Protein AF-A0A518I349-F1 (afdb_monomer_lite)

Sequence (184 aa):
MVAYGAAESVGGNGFIAAFCAGLTVGNVSQPICRAIHEFADAEGQLLTLLVFLFFGAVLLPQAYSNLTFTGMFFAILALTVIRMLPVAISLIGTRLRGDTRWFIGWFGPRGVASIVFALVLLKEFDVPNRQDIFAIAMATVALSVFCHGLTAYPLAKWYAIRTERVKATSPTAEHCRGTLKRYQ

Radius of gyration: 22.31 Å; chains: 1; bounding box: 65×45×48 Å

Secondary structure (DSSP, 8-state):
-HHHHHHHHTT--HHHHHHHHHHHHHHH-HHHHHHHHHHHHHHHHHHHHHHHHHIIIIIHHHHHTT--HHHHHHHHHHHHHHHHHHHHHHTTT----HHHHHHHHHT----HHHHHHHHHHHHHS--TTHHHHHHHHHHHHHHHHHHHHHHHHHHHHHHHHHHHHHHHT-HHHHHHHHHHTT--

Foldseek 3Di:
DVQLVVQVVVPHHSVVSVVVVLVCCVVPDVVVNVVCVVVCVVVVVVVQVVLVVCLVPPLQVLLVVPCDPVLLVVLVCCLPVVQLVVQLVVCVVPPDDPVVSVVVSNPPQDGSVLVVVLVVCLVVDDDPPNSSSSSSSSSSNVVSCVVCVVVVVVVVVVVVVVVVVVVVPDVVVVVVVVVVVVVD

Organism: NCBI:txid2527979

InterPro domains:
  IPR006153 Cation/H+ exchanger, transmembrane domain [PF00999] (2-158)

Structure (mmCIF, N/CA/C/O backbone):
data_AF-A0A518I349-F1
#
_entry.id   AF-A0A518I349-F1
#
loop_
_atom_site.group_PDB
_atom_site.id
_atom_site.type_symbol
_atom_site.label_atom_id
_atom_site.label_alt_id
_atom_site.label_comp_id
_atom_site.label_asym_id
_atom_site.label_entity_id
_atom_site.label_seq_id
_atom_site.pdbx_PDB_ins_code
_atom_site.Cartn_x
_atom_site.Cartn_y
_atom_site.Cartn_z
_atom_site.occupancy
_atom_site.B_iso_or_equiv
_atom_site.auth_seq_id
_atom_site.auth_comp_id
_atom_site.auth_asym_id
_atom_site.auth_atom_id
_atom_site.pdbx_PDB_model_num
ATOM 1 N N . MET A 1 1 ? -6.757 -12.246 -16.007 1.00 80.00 1 MET A N 1
ATOM 2 C CA . MET A 1 1 ? -8.066 -12.845 -15.652 1.00 80.00 1 MET A CA 1
ATOM 3 C C . MET A 1 1 ? -8.077 -14.368 -15.730 1.00 80.00 1 MET A C 1
ATOM 5 O O . MET A 1 1 ? -8.413 -14.971 -14.726 1.00 80.00 1 MET A O 1
ATOM 9 N N . VAL A 1 2 ? -7.660 -15.002 -16.838 1.00 92.50 2 VAL A N 1
ATOM 10 C CA . VAL A 1 2 ? -7.659 -16.482 -16.956 1.00 92.50 2 VAL A CA 1
ATOM 11 C C . VAL A 1 2 ? -6.897 -17.167 -15.813 1.00 92.50 2 VAL A C 1
ATOM 13 O O . VAL A 1 2 ? -7.443 -18.055 -15.174 1.00 92.50 2 VAL A O 1
ATOM 16 N N . ALA A 1 3 ? -5.685 -16.701 -15.484 1.00 92.81 3 ALA A N 1
ATOM 17 C CA . ALA A 1 3 ? -4.908 -17.250 -14.366 1.00 92.81 3 ALA A CA 1
ATOM 18 C C . ALA A 1 3 ? -5.600 -17.081 -12.999 1.00 92.81 3 ALA A C 1
ATOM 20 O O . ALA A 1 3 ? -5.542 -17.982 -12.169 1.00 92.81 3 ALA A O 1
ATOM 21 N N . TYR A 1 4 ? -6.280 -15.950 -12.784 1.00 92.94 4 TYR A N 1
ATOM 22 C CA . TYR A 1 4 ? -7.027 -15.678 -11.554 1.00 92.94 4 TYR A CA 1
ATOM 23 C C . TYR A 1 4 ? -8.213 -16.643 -11.413 1.00 92.94 4 TYR A C 1
ATOM 25 O O . TYR A 1 4 ? -8.321 -17.339 -10.410 1.00 92.94 4 TYR A O 1
ATOM 33 N N . GLY A 1 5 ? -9.058 -16.736 -12.448 1.00 93.75 5 GLY A N 1
ATOM 34 C CA . GLY A 1 5 ? -10.243 -17.600 -12.429 1.00 93.75 5 GLY A CA 1
ATOM 35 C C . GLY A 1 5 ? -9.898 -19.089 -12.388 1.00 93.75 5 GLY A C 1
ATOM 36 O O . GLY A 1 5 ? -10.546 -19.853 -11.679 1.00 93.75 5 GLY A O 1
ATOM 37 N N . ALA A 1 6 ? -8.835 -19.502 -13.084 1.00 94.25 6 ALA A N 1
ATOM 38 C CA . ALA A 1 6 ? -8.337 -20.871 -13.002 1.00 94.25 6 ALA A CA 1
ATOM 39 C C . ALA A 1 6 ? -7.877 -21.213 -11.577 1.00 94.25 6 ALA A C 1
ATOM 41 O O . ALA A 1 6 ? -8.233 -22.271 -11.066 1.00 94.25 6 ALA A O 1
ATOM 42 N N . ALA A 1 7 ? -7.142 -20.314 -10.914 1.00 94.56 7 ALA A N 1
ATOM 43 C CA . ALA A 1 7 ? -6.704 -20.530 -9.540 1.00 94.56 7 ALA A CA 1
ATOM 44 C C . ALA A 1 7 ? -7.883 -20.610 -8.564 1.00 94.56 7 ALA A C 1
ATOM 46 O O . ALA A 1 7 ? -7.930 -21.548 -7.775 1.00 94.56 7 ALA A O 1
ATOM 47 N N . GLU A 1 8 ? -8.862 -19.707 -8.653 1.00 92.94 8 GLU A N 1
ATOM 48 C CA . GLU A 1 8 ? -10.048 -19.779 -7.789 1.00 92.94 8 GLU A CA 1
ATOM 49 C C . GLU A 1 8 ? -10.852 -21.069 -7.999 1.00 92.94 8 GLU A C 1
ATOM 51 O O . GLU A 1 8 ? -11.333 -21.649 -7.029 1.00 92.94 8 GLU A O 1
ATOM 56 N N . SER A 1 9 ? -10.933 -21.582 -9.234 1.00 94.31 9 SER A N 1
ATOM 57 C CA . SER A 1 9 ? -11.671 -22.823 -9.528 1.00 94.31 9 SER A CA 1
ATOM 58 C C . SER A 1 9 ? -11.111 -24.069 -8.829 1.00 94.31 9 SER A C 1
ATOM 60 O O . SER A 1 9 ? -11.846 -25.023 -8.589 1.00 94.31 9 SER A O 1
ATOM 62 N N . VAL A 1 10 ? -9.825 -24.051 -8.467 1.00 94.88 10 VAL A N 1
ATOM 63 C CA . VAL A 1 10 ? -9.150 -25.131 -7.728 1.00 94.88 10 VAL A CA 1
ATOM 64 C C . VAL A 1 10 ? -8.904 -24.775 -6.255 1.00 94.88 10 VAL A C 1
ATOM 66 O O . VAL A 1 10 ? -8.170 -25.482 -5.570 1.00 94.88 10 VAL A O 1
ATOM 69 N N . GLY A 1 11 ? -9.495 -23.680 -5.759 1.00 90.25 11 GLY A N 1
ATOM 70 C CA . GLY A 1 11 ? -9.326 -23.203 -4.380 1.00 90.25 11 GLY A CA 1
ATOM 71 C C . GLY A 1 11 ? -7.988 -22.504 -4.096 1.00 90.25 11 GLY A C 1
ATOM 72 O O . GLY A 1 11 ? -7.586 -22.379 -2.941 1.00 90.25 11 GLY A O 1
ATOM 73 N N . GLY A 1 12 ? -7.270 -22.070 -5.131 1.00 91.25 12 GLY A N 1
ATOM 74 C CA . GLY A 1 12 ? -6.026 -21.306 -5.027 1.00 91.25 12 GLY A CA 1
ATOM 75 C C . GLY A 1 12 ? -6.244 -19.794 -4.888 1.00 91.25 12 GLY A C 1
ATOM 76 O O . GLY A 1 12 ? -7.328 -19.268 -5.124 1.00 91.25 12 GLY A O 1
ATOM 77 N N . ASN A 1 13 ? -5.179 -19.060 -4.546 1.00 91.31 13 ASN A N 1
ATOM 78 C CA . ASN A 1 13 ? -5.231 -17.601 -4.431 1.00 91.31 13 ASN A CA 1
ATOM 79 C C . ASN A 1 13 ? -5.087 -16.930 -5.809 1.00 91.31 13 ASN A C 1
ATOM 81 O O . ASN A 1 13 ? -3.998 -16.909 -6.396 1.00 91.31 13 ASN A O 1
ATOM 85 N N . GLY A 1 14 ? -6.179 -16.336 -6.296 1.00 91.75 14 GLY A N 1
ATOM 86 C CA . GLY A 1 14 ? -6.219 -15.660 -7.592 1.00 91.75 14 GLY A CA 1
ATOM 87 C C . GLY A 1 14 ? -5.213 -14.508 -7.734 1.00 91.75 14 GLY A C 1
ATOM 88 O O . GLY A 1 14 ? -4.646 -14.327 -8.815 1.00 91.75 14 GLY A O 1
ATOM 89 N N . PHE A 1 15 ? -4.920 -13.763 -6.658 1.00 91.38 15 PHE A N 1
ATOM 90 C CA . PHE A 1 15 ? -3.941 -12.667 -6.685 1.00 91.38 15 PHE A CA 1
ATOM 91 C C . PHE A 1 15 ? -2.522 -13.179 -6.937 1.00 91.38 15 PHE A C 1
ATOM 93 O O . PHE A 1 15 ? -1.808 -12.634 -7.780 1.00 91.38 15 PHE A O 1
ATOM 100 N N . ILE A 1 16 ? -2.123 -14.250 -6.245 1.00 92.94 16 ILE A N 1
ATOM 101 C CA . ILE A 1 16 ? -0.800 -14.864 -6.424 1.00 92.94 16 ILE A CA 1
ATOM 102 C C . ILE A 1 16 ? -0.685 -15.446 -7.834 1.00 92.94 16 ILE A C 1
ATOM 104 O O . ILE A 1 16 ? 0.320 -15.229 -8.507 1.00 92.94 16 ILE A O 1
ATOM 108 N N . ALA A 1 17 ? -1.730 -16.118 -8.321 1.00 95.31 17 ALA A N 1
ATOM 109 C CA . ALA A 1 17 ? -1.739 -16.680 -9.667 1.00 95.31 17 ALA A CA 1
ATOM 110 C C . ALA A 1 17 ? -1.603 -15.604 -10.758 1.00 95.31 17 ALA A C 1
ATOM 112 O O . ALA A 1 17 ? -0.816 -15.765 -11.693 1.00 95.31 17 ALA A O 1
ATOM 113 N N . ALA A 1 18 ? -2.318 -14.483 -10.626 1.00 93.44 18 ALA A N 1
ATOM 114 C CA . ALA A 1 18 ? -2.194 -13.353 -11.543 1.00 93.44 18 ALA A CA 1
ATOM 115 C C . ALA A 1 18 ? -0.786 -12.731 -11.510 1.00 93.44 18 ALA A C 1
ATOM 117 O O . ALA A 1 18 ? -0.225 -12.432 -12.565 1.00 93.44 18 ALA A O 1
ATOM 118 N N . PHE A 1 19 ? -0.194 -12.590 -10.320 1.00 92.50 19 PHE A N 1
ATOM 119 C CA . PHE A 1 19 ? 1.169 -12.083 -10.153 1.00 92.50 19 PHE A CA 1
ATOM 120 C C . PHE A 1 19 ? 2.212 -13.003 -10.802 1.00 92.50 19 PHE A C 1
ATOM 122 O O . PHE A 1 19 ? 3.039 -12.542 -11.588 1.00 92.50 19 PHE A O 1
ATOM 129 N N . CYS A 1 20 ? 2.140 -14.311 -10.539 1.00 94.88 20 CYS A N 1
ATOM 130 C CA . CYS A 1 20 ? 3.026 -15.298 -11.152 1.00 94.88 20 CYS A CA 1
ATOM 131 C C . CYS A 1 20 ? 2.895 -15.307 -12.677 1.00 94.88 20 CYS A C 1
ATOM 133 O O . CYS A 1 20 ? 3.911 -15.312 -13.362 1.00 94.88 20 CYS A O 1
ATOM 135 N N . ALA A 1 21 ? 1.674 -15.231 -13.217 1.00 93.00 21 ALA A N 1
ATOM 136 C CA . ALA A 1 21 ? 1.463 -15.144 -14.659 1.00 93.00 21 ALA A CA 1
ATOM 137 C C . ALA A 1 21 ? 2.138 -13.901 -15.268 1.00 93.00 21 ALA A C 1
ATOM 139 O O . ALA A 1 21 ? 2.810 -14.009 -16.294 1.00 93.00 21 ALA A O 1
ATOM 140 N N . GLY A 1 22 ? 2.019 -12.739 -14.615 1.00 91.31 22 GLY A N 1
ATOM 141 C CA . GLY A 1 22 ? 2.712 -11.515 -15.026 1.00 91.31 22 GLY A CA 1
ATOM 142 C C . GLY A 1 22 ? 4.237 -11.662 -15.006 1.00 91.31 22 GLY A C 1
ATOM 143 O O . GLY A 1 22 ? 4.901 -11.320 -15.986 1.00 91.31 22 GLY A O 1
ATOM 144 N N . LEU A 1 23 ? 4.793 -12.244 -13.936 1.00 93.00 23 LEU A N 1
ATOM 145 C CA . LEU A 1 23 ? 6.227 -12.540 -13.839 1.00 93.00 23 LEU A CA 1
ATOM 146 C C . LEU A 1 23 ? 6.699 -13.492 -14.944 1.00 93.00 23 LEU A C 1
ATOM 148 O O . LEU A 1 23 ? 7.748 -13.264 -15.545 1.00 93.00 23 LEU A O 1
ATOM 152 N N . THR A 1 24 ? 5.927 -14.539 -15.239 1.00 93.75 24 THR A N 1
ATOM 153 C CA . THR A 1 24 ? 6.250 -15.488 -16.308 1.00 93.75 24 THR A CA 1
ATOM 154 C C . THR A 1 24 ? 6.278 -14.796 -17.666 1.00 93.75 24 THR A C 1
ATOM 156 O O . THR A 1 24 ? 7.249 -14.961 -18.400 1.00 93.75 24 THR A O 1
ATOM 159 N N . VAL A 1 25 ? 5.274 -13.977 -17.996 1.00 91.19 25 VAL A N 1
ATOM 160 C CA . VAL A 1 25 ? 5.249 -13.221 -19.262 1.00 91.19 25 VAL A CA 1
ATOM 161 C C . VAL A 1 25 ? 6.446 -12.274 -19.358 1.00 91.19 25 VAL A C 1
ATOM 163 O O . VAL A 1 25 ? 7.121 -12.246 -20.389 1.00 91.19 25 VAL A O 1
ATOM 166 N N . GLY A 1 26 ? 6.761 -11.562 -18.272 1.00 90.62 26 GLY A N 1
ATOM 167 C CA . GLY A 1 26 ? 7.917 -10.670 -18.205 1.00 90.62 26 GLY A CA 1
ATOM 168 C C . GLY A 1 26 ? 9.259 -11.383 -18.396 1.00 90.62 26 GLY A C 1
ATOM 169 O O . GLY A 1 26 ? 10.171 -10.818 -18.998 1.00 90.62 26 GLY A O 1
ATOM 170 N N . ASN A 1 27 ? 9.380 -12.630 -17.933 1.00 93.56 27 ASN A N 1
ATOM 171 C CA . ASN A 1 27 ? 10.617 -13.403 -18.039 1.00 93.56 27 ASN A CA 1
ATOM 172 C C . ASN A 1 27 ? 10.753 -14.171 -19.366 1.00 93.56 27 ASN A C 1
ATOM 174 O O . ASN A 1 27 ? 11.864 -14.374 -19.845 1.00 93.56 27 ASN A O 1
ATOM 178 N N . VAL A 1 28 ? 9.641 -14.601 -19.968 1.00 93.19 28 VAL A N 1
ATOM 179 C CA . VAL A 1 28 ? 9.646 -15.427 -21.188 1.00 93.19 28 VAL A CA 1
ATOM 180 C C . VAL A 1 28 ? 9.665 -14.577 -22.458 1.00 93.19 28 VAL A C 1
ATOM 182 O O . VAL A 1 28 ? 10.329 -14.945 -23.424 1.00 93.19 28 VAL A O 1
ATOM 185 N N . SER A 1 29 ? 8.954 -13.444 -22.488 1.00 91.38 29 SER A N 1
ATOM 186 C CA . SER A 1 29 ? 8.845 -12.629 -23.701 1.00 91.38 29 SER A CA 1
ATOM 187 C C . SER A 1 29 ? 8.887 -11.134 -23.407 1.00 91.38 29 SER A C 1
ATOM 189 O O . SER A 1 29 ? 7.874 -10.466 -23.195 1.00 91.38 29 SER A O 1
ATOM 191 N N . GLN A 1 30 ? 10.099 -10.586 -23.480 1.00 87.69 30 GLN A N 1
ATOM 192 C CA . GLN A 1 30 ? 10.361 -9.150 -23.375 1.00 87.69 30 GLN A CA 1
ATOM 193 C C . GLN A 1 30 ? 9.631 -8.292 -24.431 1.00 87.69 30 GLN A C 1
ATOM 195 O O . GLN A 1 30 ? 9.208 -7.185 -24.091 1.00 87.69 30 GLN A O 1
ATOM 200 N N . PRO A 1 31 ? 9.456 -8.734 -25.696 1.00 90.06 31 PRO A N 1
ATOM 201 C CA . PRO A 1 31 ? 8.670 -7.979 -26.675 1.00 90.06 31 PRO A CA 1
ATOM 202 C C . PRO A 1 31 ? 7.185 -7.882 -26.302 1.00 90.06 31 PRO A C 1
ATOM 204 O O . PRO A 1 31 ? 6.622 -6.793 -26.356 1.00 90.06 31 PRO A O 1
ATOM 207 N N . ILE A 1 32 ? 6.571 -8.993 -25.871 1.00 88.69 32 ILE A N 1
ATOM 208 C CA . ILE A 1 32 ? 5.159 -9.014 -25.451 1.00 88.69 32 ILE A CA 1
ATOM 209 C C . ILE A 1 32 ? 4.976 -8.164 -24.198 1.00 88.69 32 ILE A C 1
ATOM 211 O O . ILE A 1 32 ? 4.072 -7.336 -24.158 1.00 88.69 32 ILE A O 1
ATOM 215 N N . CYS A 1 33 ? 5.858 -8.329 -23.207 1.00 90.06 33 CYS A N 1
ATOM 216 C CA . CYS A 1 33 ? 5.838 -7.547 -21.977 1.00 90.06 33 CYS A CA 1
ATOM 217 C C . CYS A 1 33 ? 5.856 -6.043 -22.276 1.00 90.06 33 CYS A C 1
ATOM 219 O O . CYS A 1 33 ? 4.986 -5.324 -21.802 1.00 90.06 33 CYS A O 1
ATOM 221 N N . ARG A 1 34 ? 6.770 -5.571 -23.135 1.00 88.69 34 ARG A N 1
ATOM 222 C CA . ARG A 1 34 ? 6.829 -4.152 -23.521 1.00 88.69 34 ARG A CA 1
ATOM 223 C C . ARG A 1 34 ? 5.567 -3.668 -24.230 1.00 88.69 34 ARG A C 1
ATOM 225 O O . ARG A 1 34 ? 5.102 -2.581 -23.918 1.00 88.69 34 ARG A O 1
ATOM 232 N N . ALA A 1 35 ? 5.002 -4.474 -25.127 1.00 89.81 35 ALA A N 1
ATOM 233 C CA . ALA A 1 35 ? 3.789 -4.107 -25.857 1.00 89.81 35 ALA A CA 1
ATOM 234 C C . ALA A 1 35 ? 2.567 -3.923 -24.939 1.00 89.81 35 ALA A C 1
ATOM 236 O O . ALA A 1 35 ? 1.743 -3.050 -25.190 1.00 89.81 35 ALA A O 1
ATOM 237 N N . ILE A 1 36 ? 2.444 -4.728 -23.877 1.00 90.12 36 ILE A N 1
ATOM 238 C CA . ILE A 1 36 ? 1.316 -4.640 -22.933 1.00 90.12 36 ILE A CA 1
ATOM 239 C C . ILE A 1 36 ? 1.595 -3.724 -21.738 1.00 90.12 36 ILE A C 1
ATOM 241 O O . ILE A 1 36 ? 0.655 -3.337 -21.048 1.00 90.12 36 ILE A O 1
ATOM 245 N N . HIS A 1 37 ? 2.862 -3.396 -21.467 1.00 90.00 37 HIS A N 1
ATOM 246 C CA . HIS A 1 37 ? 3.261 -2.688 -20.254 1.00 90.00 37 HIS A CA 1
ATOM 247 C C . HIS A 1 37 ? 2.642 -1.296 -20.164 1.00 90.00 37 HIS A C 1
ATOM 249 O O . HIS A 1 37 ? 2.048 -0.991 -19.141 1.00 90.00 37 HIS A O 1
ATOM 255 N N . GLU A 1 38 ? 2.716 -0.489 -21.226 1.00 90.19 38 GLU A N 1
ATOM 256 C CA . GLU A 1 38 ? 2.161 0.875 -21.214 1.00 90.19 38 GLU A CA 1
ATOM 257 C C . GLU A 1 38 ? 0.648 0.874 -20.969 1.00 90.19 38 GLU A C 1
ATOM 259 O O . GLU A 1 38 ? 0.137 1.674 -20.188 1.00 90.19 38 GLU A O 1
ATOM 264 N N . PHE A 1 39 ? -0.068 -0.068 -21.587 1.00 90.75 39 PHE A N 1
ATOM 265 C CA . PHE A 1 39 ? -1.504 -0.224 -21.379 1.00 90.75 39 PHE A CA 1
ATOM 266 C C . PHE A 1 39 ? -1.824 -0.662 -19.943 1.00 90.75 39 PHE A C 1
ATOM 268 O O . PHE A 1 39 ? -2.668 -0.055 -19.287 1.00 90.75 39 PHE A O 1
ATOM 275 N N . ALA A 1 40 ? -1.127 -1.685 -19.440 1.00 90.31 40 ALA A N 1
ATOM 276 C CA . ALA A 1 40 ? -1.325 -2.200 -18.088 1.00 90.31 40 ALA A CA 1
ATOM 277 C C . ALA A 1 40 ? -0.954 -1.171 -17.008 1.00 90.31 40 ALA A C 1
ATOM 279 O O . ALA A 1 40 ? -1.598 -1.124 -15.961 1.00 90.31 40 ALA A O 1
ATOM 280 N N . ASP A 1 41 ? 0.061 -0.344 -17.257 1.00 92.06 41 ASP A N 1
ATOM 281 C CA . ASP A 1 41 ? 0.482 0.721 -16.350 1.00 92.06 41 ASP A CA 1
ATOM 282 C C . ASP A 1 41 ? -0.556 1.850 -16.316 1.00 92.06 41 ASP A C 1
ATOM 284 O O . ASP A 1 41 ? -1.008 2.243 -15.240 1.00 92.06 41 ASP A O 1
ATOM 288 N N . ALA A 1 42 ? -1.047 2.291 -17.481 1.00 93.88 42 ALA A N 1
ATOM 289 C CA . ALA A 1 42 ? -2.108 3.293 -17.567 1.00 93.88 42 ALA A CA 1
ATOM 290 C C . ALA A 1 42 ? -3.418 2.820 -16.909 1.00 93.88 42 ALA A C 1
ATOM 292 O O . ALA A 1 42 ? -4.026 3.557 -16.127 1.00 93.88 42 ALA A O 1
ATOM 293 N N . GLU A 1 43 ? -3.844 1.583 -17.180 1.00 94.31 43 GLU A N 1
ATOM 294 C CA . GLU A 1 43 ? -5.020 0.975 -16.549 1.00 94.31 43 GLU A CA 1
ATOM 295 C C . GLU A 1 43 ? -4.823 0.832 -15.033 1.00 94.31 43 GLU A C 1
ATOM 297 O O . GLU A 1 43 ? -5.693 1.217 -14.248 1.00 94.31 43 GLU A O 1
ATOM 302 N N . GLY A 1 44 ? -3.657 0.345 -14.601 1.00 92.38 44 GLY A N 1
ATOM 303 C CA . GLY A 1 44 ? -3.305 0.210 -13.190 1.00 92.38 44 GLY A CA 1
ATOM 304 C C . GLY A 1 44 ? -3.313 1.550 -12.457 1.00 92.38 44 GLY A C 1
ATOM 305 O O . GLY A 1 44 ? -3.813 1.642 -11.330 1.00 92.38 44 GLY A O 1
ATOM 306 N N . GLN A 1 45 ? -2.829 2.611 -13.102 1.00 93.44 45 GLN A N 1
ATOM 307 C CA . GLN A 1 45 ? -2.841 3.961 -12.556 1.00 93.44 45 GLN A CA 1
ATOM 308 C C . GLN A 1 45 ? -4.265 4.524 -12.469 1.00 93.44 45 GLN A C 1
ATOM 310 O O . GLN A 1 45 ? -4.631 5.091 -11.436 1.00 93.44 45 GLN A O 1
ATOM 315 N N . LEU A 1 46 ? -5.095 4.316 -13.496 1.00 95.88 46 LEU A N 1
ATOM 316 C CA . LEU A 1 46 ? -6.507 4.706 -13.488 1.00 95.88 46 LEU A CA 1
ATOM 317 C C . LEU A 1 46 ? -7.271 4.004 -12.356 1.00 95.88 46 LEU A C 1
ATOM 319 O O . LEU A 1 46 ? -7.952 4.657 -11.566 1.00 95.88 46 LEU A O 1
ATOM 323 N N . LEU A 1 47 ? -7.125 2.684 -12.233 1.00 94.38 47 LEU A N 1
ATOM 324 C CA . LEU A 1 47 ? -7.753 1.901 -11.168 1.00 94.38 47 LEU A CA 1
ATOM 325 C C . LEU A 1 47 ? -7.254 2.334 -9.789 1.00 94.38 47 LEU A C 1
ATOM 327 O O . LEU A 1 47 ? -8.041 2.443 -8.853 1.00 94.38 47 LEU A O 1
ATOM 331 N N . THR A 1 48 ? -5.964 2.642 -9.662 1.00 92.44 48 THR A N 1
ATOM 332 C CA . THR A 1 48 ? -5.385 3.170 -8.422 1.00 92.44 48 THR A CA 1
ATOM 333 C C . THR A 1 48 ? -6.010 4.506 -8.033 1.00 92.44 48 THR A C 1
ATOM 335 O O . THR A 1 48 ? -6.401 4.683 -6.878 1.00 92.44 48 THR A O 1
ATOM 338 N N . LEU A 1 49 ? -6.155 5.428 -8.989 1.00 93.44 49 LEU A N 1
ATOM 339 C CA . LEU A 1 49 ? -6.830 6.711 -8.788 1.00 93.44 49 LEU A CA 1
ATOM 340 C C . LEU A 1 49 ? -8.281 6.512 -8.350 1.00 93.44 49 LEU A C 1
ATOM 342 O O . LEU A 1 49 ? -8.715 7.147 -7.392 1.00 93.44 49 LEU A O 1
ATOM 346 N N . LEU A 1 50 ? -9.009 5.597 -8.992 1.00 95.00 50 LEU A N 1
ATOM 347 C CA . LEU A 1 50 ? -10.381 5.263 -8.613 1.00 95.00 50 LEU A CA 1
ATOM 348 C C . LEU A 1 50 ? -10.454 4.684 -7.199 1.00 95.00 50 LEU A C 1
ATOM 350 O O . LEU A 1 50 ? -11.282 5.126 -6.405 1.00 95.00 50 LEU A O 1
ATOM 354 N N . VAL A 1 51 ? -9.575 3.744 -6.839 1.00 93.62 51 VAL A N 1
ATOM 355 C CA . VAL A 1 51 ? -9.556 3.181 -5.482 1.00 93.62 51 VAL A CA 1
ATOM 356 C C . VAL A 1 51 ? -9.260 4.262 -4.450 1.00 93.62 51 VAL A C 1
ATOM 358 O O . VAL A 1 51 ? -9.937 4.310 -3.426 1.00 93.62 51 VAL A O 1
ATOM 361 N N . PHE A 1 52 ? -8.306 5.158 -4.707 1.00 92.00 52 PHE A N 1
ATOM 362 C CA . PHE A 1 52 ? -8.026 6.262 -3.789 1.00 92.00 52 PHE A CA 1
ATOM 363 C C . PHE A 1 52 ? -9.161 7.286 -3.716 1.00 92.00 52 PHE A C 1
ATOM 365 O O . PHE A 1 52 ? -9.439 7.800 -2.631 1.00 92.00 52 PHE A O 1
ATOM 372 N N . LEU A 1 53 ? -9.852 7.538 -4.828 1.00 93.81 53 LEU A N 1
ATOM 373 C CA . LEU A 1 53 ? -11.051 8.369 -4.864 1.00 93.81 53 LEU A CA 1
ATOM 374 C C . LEU A 1 53 ? -12.150 7.774 -3.973 1.00 93.81 53 LEU A C 1
ATOM 376 O O . LEU A 1 53 ? -12.651 8.461 -3.087 1.00 93.81 53 LEU A O 1
ATOM 380 N N . PHE A 1 54 ? -12.486 6.492 -4.148 1.00 94.06 54 PHE A N 1
ATOM 381 C CA . PHE A 1 54 ? -13.475 5.805 -3.308 1.00 94.06 54 PHE A CA 1
ATOM 382 C C . PHE A 1 54 ? -13.033 5.708 -1.849 1.00 94.06 54 PHE A C 1
ATOM 384 O O . PHE A 1 54 ? -13.842 5.883 -0.937 1.00 94.06 54 PHE A O 1
ATOM 391 N N . PHE A 1 55 ? -11.747 5.465 -1.614 1.00 92.50 55 PHE A N 1
ATOM 392 C CA . PHE A 1 55 ? -11.178 5.449 -0.278 1.00 92.50 55 PHE A CA 1
ATOM 393 C C . PHE A 1 55 ? -11.400 6.782 0.437 1.00 92.50 55 PHE A C 1
ATOM 395 O O . PHE A 1 55 ? -11.959 6.794 1.530 1.00 92.50 55 PHE A O 1
ATOM 402 N N . GLY A 1 56 ? -11.022 7.898 -0.188 1.00 90.44 56 GLY A N 1
ATOM 403 C CA . GLY A 1 56 ? -11.173 9.223 0.407 1.00 90.44 56 GLY A CA 1
ATOM 404 C C . GLY A 1 56 ? -12.631 9.666 0.531 1.00 90.44 56 GLY A C 1
ATOM 405 O O . GLY A 1 56 ? -13.010 10.230 1.552 1.00 90.44 56 GLY A O 1
ATOM 406 N N . ALA A 1 57 ? -13.454 9.393 -0.484 1.00 93.06 57 ALA A N 1
ATOM 407 C CA . ALA A 1 57 ? -14.835 9.869 -0.539 1.00 93.06 57 ALA A CA 1
ATOM 408 C C . ALA A 1 57 ? -15.807 9.039 0.314 1.00 93.06 57 ALA A C 1
ATOM 410 O O . ALA A 1 57 ? -16.768 9.587 0.846 1.00 93.06 57 ALA A O 1
ATOM 411 N N . VAL A 1 58 ? -15.584 7.725 0.432 1.00 92.62 58 VAL A N 1
ATOM 412 C CA . VAL A 1 58 ? -16.557 6.789 1.021 1.00 92.62 58 VAL A CA 1
ATOM 413 C C . VAL A 1 58 ? -15.979 6.043 2.217 1.00 92.62 58 VAL A C 1
ATOM 415 O O . VAL A 1 58 ? -16.586 6.045 3.288 1.00 92.62 58 VAL A O 1
ATOM 418 N N . LEU A 1 59 ? -14.811 5.412 2.069 1.00 91.44 59 LEU A N 1
ATOM 419 C CA . LEU A 1 59 ? -14.279 4.531 3.116 1.00 91.44 59 LEU A CA 1
ATOM 420 C C . LEU A 1 59 ? -13.769 5.315 4.328 1.00 91.44 59 LEU A C 1
ATOM 422 O O . LEU A 1 59 ? -13.983 4.899 5.466 1.00 91.44 59 LEU A O 1
ATOM 426 N N . LEU A 1 60 ? -13.120 6.457 4.098 1.00 90.12 60 LEU A N 1
ATOM 427 C CA . LEU A 1 60 ? -12.517 7.256 5.158 1.00 90.12 60 LEU A CA 1
ATOM 428 C C . LEU A 1 60 ? -13.565 7.911 6.083 1.00 90.12 60 LEU A C 1
ATOM 430 O O . LEU A 1 60 ? -13.412 7.777 7.299 1.00 90.12 60 LEU A O 1
ATOM 434 N N . PRO A 1 61 ? -14.660 8.526 5.584 1.00 90.81 61 PRO A N 1
ATOM 435 C CA . PRO A 1 61 ? -15.737 9.017 6.448 1.00 90.81 61 PRO A CA 1
ATOM 436 C C . PRO A 1 61 ? -16.403 7.909 7.274 1.00 90.81 61 PRO A C 1
ATOM 438 O O . PRO A 1 61 ? -16.676 8.098 8.458 1.00 90.81 61 PRO A O 1
ATOM 441 N N . GLN A 1 62 ? -16.618 6.731 6.679 1.00 90.00 62 GLN A N 1
ATOM 442 C CA . GLN A 1 62 ? -17.183 5.581 7.392 1.00 90.00 62 GLN A CA 1
ATOM 443 C C . GLN A 1 62 ? -16.248 5.092 8.502 1.00 90.00 62 GLN A C 1
ATOM 445 O O . GLN A 1 62 ? -16.690 4.840 9.622 1.00 90.00 62 GLN A O 1
ATOM 450 N N . ALA A 1 63 ? -14.948 5.005 8.217 1.00 88.75 63 ALA A N 1
ATOM 451 C CA . ALA A 1 63 ? -13.936 4.600 9.185 1.00 88.75 63 ALA A CA 1
ATOM 452 C C . ALA A 1 63 ? -13.820 5.583 10.357 1.00 88.75 63 ALA A C 1
ATOM 454 O O . ALA A 1 63 ? -13.664 5.155 11.498 1.00 88.75 63 ALA A O 1
ATOM 455 N N . TYR A 1 64 ? -13.935 6.887 10.088 1.00 86.88 64 TYR A N 1
ATOM 456 C CA . TYR A 1 64 ? -13.810 7.929 11.106 1.00 86.88 64 TYR A CA 1
ATOM 457 C C . TYR A 1 64 ? -14.851 7.791 12.224 1.00 86.88 64 TYR A C 1
ATOM 459 O O . TYR A 1 64 ? -14.527 8.003 13.389 1.00 86.88 64 TYR A O 1
ATOM 467 N N . SER A 1 65 ? -16.075 7.367 11.891 1.00 84.44 65 SER A N 1
ATOM 468 C CA . SER A 1 65 ? -17.165 7.216 12.867 1.00 84.44 65 SER A CA 1
ATOM 469 C C . SER A 1 65 ? -16.883 6.201 13.985 1.00 84.44 65 SER A C 1
ATOM 471 O O . SER A 1 65 ? -17.409 6.353 15.083 1.00 84.44 65 SER A O 1
ATOM 473 N N . ASN A 1 66 ? -16.025 5.209 13.731 1.00 85.19 66 ASN A N 1
ATOM 474 C CA . ASN A 1 66 ? -15.678 4.145 14.681 1.00 85.19 66 ASN A CA 1
ATOM 475 C C . ASN A 1 66 ? -14.217 4.232 15.151 1.00 85.19 66 ASN A C 1
ATOM 477 O O . ASN A 1 66 ? -13.698 3.310 15.781 1.00 85.19 66 ASN A O 1
ATOM 481 N N . LEU A 1 67 ? -13.513 5.321 14.824 1.00 85.56 67 LEU A N 1
ATOM 482 C CA . LEU A 1 67 ? -12.095 5.437 15.128 1.00 85.56 67 LEU A CA 1
ATOM 483 C C . LEU A 1 67 ? -11.886 5.854 16.586 1.00 85.56 67 LEU A C 1
ATOM 485 O O . LEU A 1 67 ? -12.065 7.009 16.965 1.00 85.56 67 LEU A O 1
ATOM 489 N N . THR A 1 68 ? -11.459 4.901 17.407 1.00 90.00 68 THR A N 1
ATOM 490 C CA . THR A 1 68 ? -11.080 5.159 18.799 1.00 90.00 68 THR A CA 1
ATOM 491 C C . THR A 1 68 ? -9.643 5.673 18.904 1.00 90.00 68 THR A C 1
ATOM 493 O O . THR A 1 68 ? -8.798 5.419 18.040 1.00 90.00 68 THR A O 1
ATOM 496 N N . PHE A 1 69 ? -9.327 6.354 20.009 1.00 89.00 69 PHE A N 1
ATOM 497 C CA . PHE A 1 69 ? -7.960 6.800 20.300 1.00 89.00 69 PHE A CA 1
ATOM 498 C C . PHE A 1 69 ? -6.969 5.622 20.346 1.00 89.00 69 PHE A C 1
ATOM 500 O O . PHE A 1 69 ? -5.865 5.703 19.807 1.00 89.00 69 PHE A O 1
ATOM 507 N N . THR A 1 70 ? -7.398 4.486 20.904 1.00 87.31 70 THR A N 1
ATOM 508 C CA . THR A 1 70 ? -6.634 3.231 20.913 1.00 87.31 70 THR A CA 1
ATOM 509 C C . THR A 1 70 ? -6.386 2.705 19.498 1.00 87.31 70 THR A C 1
ATOM 511 O O . THR A 1 70 ? -5.268 2.301 19.179 1.00 87.31 70 THR A O 1
ATOM 514 N N . GLY A 1 71 ? -7.396 2.760 18.621 1.00 86.19 71 GLY A N 1
ATOM 515 C CA . GLY A 1 71 ? -7.261 2.371 17.217 1.00 86.19 71 GLY A CA 1
ATOM 516 C C . GLY A 1 71 ? -6.274 3.252 16.447 1.00 86.19 71 GLY A C 1
ATOM 517 O O . GLY A 1 71 ? -5.463 2.740 15.676 1.00 86.19 71 GLY A O 1
ATOM 518 N N . MET A 1 72 ? -6.270 4.563 16.711 1.00 87.88 72 MET A N 1
ATOM 519 C CA . MET A 1 72 ? -5.288 5.493 16.139 1.00 87.88 72 MET A CA 1
ATOM 520 C C . MET A 1 72 ? -3.859 5.163 16.589 1.00 87.88 72 MET A C 1
ATOM 522 O O . MET A 1 72 ? -2.942 5.105 15.769 1.00 87.88 72 MET A O 1
ATOM 526 N N . PHE A 1 73 ? -3.662 4.900 17.884 1.00 90.38 73 PHE A N 1
ATOM 527 C CA . PHE A 1 73 ? -2.359 4.494 18.409 1.00 90.38 73 PHE A CA 1
ATOM 528 C C . PHE A 1 73 ? -1.868 3.196 17.752 1.00 90.38 73 PHE A C 1
ATOM 530 O O . PHE A 1 73 ? -0.717 3.111 17.316 1.00 90.38 73 PHE A O 1
ATOM 537 N N . PHE A 1 74 ? -2.757 2.213 17.595 1.00 88.69 74 PHE A N 1
ATOM 538 C CA . PHE A 1 74 ? -2.435 0.969 16.905 1.00 88.69 74 PHE A CA 1
ATOM 539 C C . PHE A 1 74 ? -2.083 1.196 15.429 1.00 88.69 74 PHE A C 1
ATOM 541 O O . PHE A 1 74 ? -1.119 0.611 14.943 1.00 88.69 74 PHE A O 1
ATOM 548 N N . ALA A 1 75 ? -2.796 2.077 14.721 1.00 87.06 75 ALA A N 1
ATOM 549 C CA . ALA A 1 75 ? -2.490 2.426 13.333 1.00 87.06 75 ALA A CA 1
ATOM 550 C C . ALA A 1 75 ? -1.075 3.020 13.17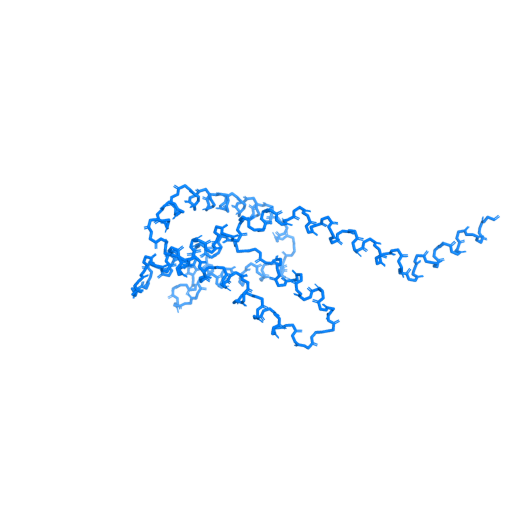7 1.00 87.06 75 ALA A C 1
ATOM 552 O O . ALA A 1 75 ? -0.331 2.639 12.268 1.00 87.06 75 ALA A O 1
ATOM 553 N N . ILE A 1 76 ? -0.658 3.896 14.098 1.00 87.31 76 ILE A N 1
ATOM 554 C CA . ILE A 1 76 ? 0.704 4.457 14.134 1.00 87.31 76 ILE A CA 1
ATOM 555 C C . ILE A 1 76 ? 1.740 3.351 14.373 1.00 87.31 76 ILE A C 1
ATOM 557 O O . ILE A 1 76 ? 2.759 3.280 13.676 1.00 87.31 76 ILE A O 1
ATOM 561 N N . LEU A 1 77 ? 1.473 2.457 15.327 1.00 87.12 77 LEU A N 1
ATOM 562 C CA . LEU A 1 77 ? 2.346 1.320 15.623 1.00 87.12 77 LEU A CA 1
ATOM 563 C C . LEU A 1 77 ? 2.459 0.372 14.419 1.00 87.12 77 LEU A C 1
ATOM 565 O O . LEU A 1 77 ? 3.541 -0.124 14.098 1.00 87.12 77 LEU A O 1
ATOM 569 N N . ALA A 1 78 ? 1.347 0.160 13.715 1.00 84.00 78 ALA A N 1
ATOM 570 C CA . ALA A 1 78 ? 1.268 -0.684 12.534 1.00 84.00 78 ALA A CA 1
ATOM 571 C C . ALA A 1 78 ? 2.050 -0.115 11.340 1.00 84.00 78 ALA A C 1
ATOM 573 O O . ALA A 1 78 ? 2.552 -0.875 10.505 1.00 84.00 78 ALA A O 1
ATOM 574 N N . LEU A 1 79 ? 2.175 1.211 11.253 1.00 79.94 79 LEU A N 1
ATOM 575 C CA . LEU A 1 79 ? 2.958 1.885 10.215 1.00 79.94 79 LEU A CA 1
ATOM 576 C C . LEU A 1 79 ? 4.446 1.927 10.504 1.00 79.94 79 LEU A C 1
ATOM 578 O O . LEU A 1 79 ? 5.240 1.891 9.567 1.00 79.94 79 LEU A O 1
ATOM 582 N N . THR A 1 80 ? 4.813 2.025 11.775 1.00 81.25 80 THR A N 1
ATOM 583 C CA . THR A 1 80 ? 6.202 2.183 12.203 1.00 81.25 80 THR A CA 1
ATOM 584 C C . THR A 1 80 ? 6.801 0.827 12.561 1.00 81.25 80 THR A C 1
ATOM 586 O O . THR A 1 80 ? 7.576 0.265 11.790 1.00 81.25 80 THR A O 1
ATOM 589 N N . VAL A 1 81 ? 6.385 0.251 13.687 1.00 81.81 81 VAL A N 1
ATOM 590 C CA . VAL A 1 81 ? 6.972 -0.947 14.297 1.00 81.81 81 VAL A CA 1
ATOM 591 C C . VAL A 1 81 ? 6.671 -2.205 13.489 1.00 81.81 81 VAL A C 1
ATOM 593 O O . VAL A 1 81 ? 7.599 -2.883 13.050 1.00 81.81 81 VAL A O 1
ATOM 596 N N . ILE A 1 82 ? 5.388 -2.492 13.233 1.00 80.88 82 ILE A N 1
ATOM 597 C CA . ILE A 1 82 ? 4.964 -3.724 12.532 1.00 80.88 82 ILE A CA 1
ATOM 598 C C . ILE A 1 82 ? 5.522 -3.768 11.108 1.00 80.88 82 ILE A C 1
ATOM 600 O O . ILE A 1 82 ? 5.705 -4.835 10.533 1.00 80.88 82 ILE A O 1
ATOM 604 N N . ARG A 1 83 ? 5.834 -2.606 10.536 1.00 76.75 83 ARG A N 1
ATOM 605 C CA . ARG A 1 83 ? 6.385 -2.503 9.193 1.00 76.75 83 ARG A CA 1
ATOM 606 C C . ARG A 1 83 ? 7.908 -2.556 9.158 1.00 76.75 83 ARG A C 1
ATOM 608 O O . ARG A 1 83 ? 8.472 -3.249 8.316 1.00 76.75 83 ARG A O 1
ATOM 615 N N . MET A 1 84 ? 8.585 -1.806 10.024 1.00 78.25 84 MET A N 1
ATOM 616 C CA . MET A 1 84 ? 10.045 -1.732 9.998 1.00 78.25 84 MET A CA 1
ATOM 617 C C . MET A 1 84 ? 10.688 -3.014 10.508 1.00 78.25 84 MET A C 1
ATOM 619 O O . MET A 1 84 ? 11.730 -3.399 9.984 1.00 78.25 84 MET A O 1
ATOM 623 N N . LEU A 1 85 ? 10.069 -3.694 11.477 1.00 82.69 85 LEU A N 1
ATOM 624 C CA . LEU A 1 85 ? 10.638 -4.903 12.065 1.00 82.69 85 LEU A CA 1
ATOM 625 C C . LEU A 1 85 ? 10.808 -6.042 11.048 1.00 82.69 85 LEU A C 1
ATOM 627 O O . LEU A 1 85 ? 11.936 -6.513 10.920 1.00 82.69 85 LEU A O 1
ATOM 631 N N . PRO A 1 86 ? 9.789 -6.468 10.273 1.00 82.44 86 PRO A N 1
ATOM 632 C CA . PRO A 1 86 ? 9.959 -7.560 9.315 1.00 82.44 86 PRO A CA 1
ATOM 633 C C . PRO A 1 86 ? 10.989 -7.241 8.233 1.00 82.44 86 PRO A C 1
ATOM 635 O O . PRO A 1 86 ? 11.784 -8.104 7.870 1.00 82.44 86 PRO A O 1
ATOM 638 N N . VAL A 1 87 ? 11.025 -5.991 7.754 1.00 81.44 87 VAL A N 1
ATOM 639 C CA . VAL A 1 87 ? 12.026 -5.552 6.772 1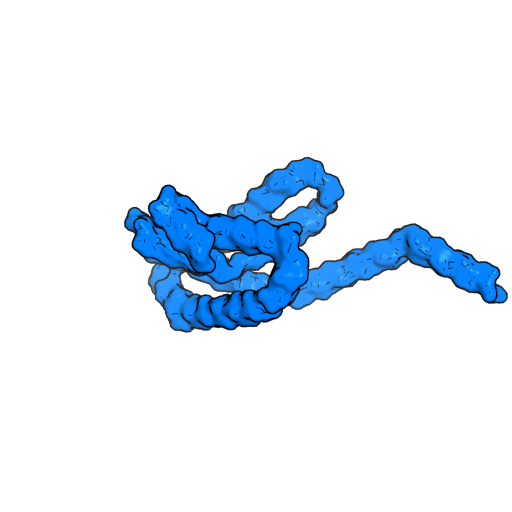.00 81.44 87 VAL A CA 1
ATOM 640 C C . VAL A 1 87 ? 13.421 -5.584 7.391 1.00 81.44 87 VAL A C 1
ATOM 642 O O . VAL A 1 87 ? 14.340 -6.146 6.803 1.00 81.44 87 VAL A O 1
ATOM 645 N N . ALA A 1 88 ? 13.591 -5.040 8.598 1.00 80.38 88 ALA A N 1
ATOM 646 C CA . ALA A 1 88 ? 14.869 -5.065 9.299 1.00 80.38 88 ALA A CA 1
ATOM 647 C C . ALA A 1 88 ? 15.355 -6.501 9.520 1.00 80.38 88 ALA A C 1
ATOM 649 O O . ALA A 1 88 ? 16.517 -6.776 9.229 1.00 80.38 88 ALA A O 1
ATOM 650 N N . ILE A 1 89 ? 14.461 -7.402 9.945 1.00 84.81 89 ILE A N 1
ATOM 651 C CA . ILE A 1 89 ? 14.729 -8.831 10.145 1.00 84.81 89 ILE A CA 1
ATOM 652 C C . ILE A 1 89 ? 15.126 -9.499 8.827 1.00 84.81 89 ILE A C 1
ATOM 654 O O . ILE A 1 89 ? 16.152 -10.169 8.773 1.00 84.81 89 ILE A O 1
ATOM 658 N N . SER A 1 90 ? 14.382 -9.260 7.744 1.00 84.06 90 SER A N 1
ATOM 659 C CA . SER A 1 90 ? 14.688 -9.815 6.421 1.00 84.06 90 SER A CA 1
ATOM 660 C C . SER A 1 90 ? 16.025 -9.326 5.856 1.00 84.06 90 SER A C 1
ATOM 662 O O . SER A 1 90 ? 16.584 -9.976 4.975 1.00 84.06 90 SER A O 1
ATOM 664 N N . LEU A 1 91 ? 16.537 -8.183 6.327 1.00 80.69 91 LEU A N 1
ATOM 665 C CA . LEU A 1 91 ? 17.837 -7.647 5.929 1.00 80.69 91 LEU A CA 1
ATOM 666 C C . LEU A 1 91 ? 18.972 -8.022 6.902 1.00 80.69 91 LEU A C 1
ATOM 668 O O . LEU A 1 91 ? 20.126 -7.656 6.635 1.00 80.69 91 LEU A O 1
ATOM 672 N N . ILE A 1 92 ? 18.706 -8.757 7.990 1.00 78.75 92 ILE A N 1
ATOM 673 C CA . ILE A 1 92 ? 19.755 -9.311 8.860 1.00 78.75 92 ILE A CA 1
ATOM 674 C C . ILE A 1 92 ? 20.594 -10.290 8.026 1.00 78.75 92 ILE A C 1
ATOM 676 O O . ILE A 1 92 ? 20.082 -11.254 7.474 1.00 78.75 92 ILE A O 1
ATOM 680 N N . GLY A 1 93 ? 21.894 -10.008 7.892 1.00 75.12 93 GLY A N 1
ATOM 681 C CA . GLY A 1 93 ? 22.826 -10.781 7.054 1.00 75.12 93 GLY A CA 1
ATOM 682 C C . GLY A 1 93 ? 23.223 -10.103 5.738 1.00 75.12 93 GLY A C 1
ATOM 683 O O . GLY A 1 93 ? 24.210 -10.490 5.117 1.00 75.12 93 GLY A O 1
ATOM 684 N N . THR A 1 94 ? 22.540 -9.028 5.333 1.00 77.69 94 THR A N 1
ATOM 685 C CA . THR A 1 94 ? 22.961 -8.220 4.174 1.00 77.69 94 THR A CA 1
ATOM 686 C C . THR A 1 94 ? 24.104 -7.266 4.548 1.00 77.69 94 THR A C 1
ATOM 688 O O . THR A 1 94 ? 24.065 -6.644 5.610 1.00 77.69 94 THR A O 1
ATOM 691 N N . ARG A 1 95 ? 25.100 -7.059 3.671 1.00 74.38 95 ARG A N 1
ATOM 692 C CA . ARG A 1 95 ? 26.182 -6.055 3.853 1.00 74.38 95 ARG A CA 1
ATOM 693 C C . ARG A 1 95 ? 25.721 -4.604 3.597 1.00 74.38 95 ARG A C 1
ATOM 695 O O . ARG A 1 95 ? 26.497 -3.765 3.149 1.00 74.38 95 ARG A O 1
ATOM 702 N N . LEU A 1 96 ? 24.443 -4.307 3.829 1.00 72.25 96 LEU A N 1
ATOM 703 C CA . LEU A 1 96 ? 23.854 -2.984 3.620 1.00 72.25 96 LEU A CA 1
ATOM 704 C C . LEU A 1 96 ? 24.105 -2.081 4.837 1.00 72.25 96 LEU A C 1
ATOM 706 O O . LEU A 1 96 ? 24.005 -2.527 5.981 1.00 72.25 96 LEU A O 1
ATOM 710 N N . ARG A 1 97 ? 24.400 -0.796 4.595 1.00 75.19 97 ARG A N 1
ATOM 711 C CA . ARG A 1 97 ? 24.533 0.217 5.657 1.00 75.19 97 ARG A CA 1
ATOM 712 C C . ARG A 1 97 ? 23.209 0.369 6.412 1.00 75.19 97 ARG A C 1
ATOM 714 O O . ARG A 1 97 ? 22.142 0.318 5.801 1.00 75.19 97 ARG A O 1
ATOM 721 N N . GLY A 1 98 ? 23.280 0.612 7.724 1.00 70.00 98 GLY A N 1
ATOM 722 C CA . GLY A 1 98 ? 22.100 0.816 8.579 1.00 70.00 98 GLY A CA 1
ATOM 723 C C . GLY A 1 98 ? 21.163 1.908 8.052 1.00 70.00 98 GLY A C 1
ATOM 724 O O . GLY A 1 98 ? 19.955 1.699 7.989 1.00 70.00 98 GLY A O 1
ATOM 725 N N . ASP A 1 99 ? 21.728 3.009 7.550 1.00 71.12 99 ASP A N 1
ATOM 726 C CA . ASP A 1 99 ? 20.991 4.110 6.915 1.00 71.12 99 ASP A CA 1
ATOM 727 C C . ASP A 1 99 ? 20.129 3.625 5.732 1.00 71.12 99 ASP A C 1
ATOM 729 O O . ASP A 1 99 ? 18.983 4.039 5.569 1.00 71.12 99 ASP A O 1
ATOM 733 N N . THR A 1 100 ? 20.663 2.706 4.919 1.00 71.44 100 THR A N 1
ATOM 734 C CA . THR A 1 100 ? 19.962 2.125 3.768 1.00 71.44 100 THR A CA 1
ATOM 735 C C . THR A 1 100 ? 18.872 1.148 4.209 1.00 71.44 100 THR A C 1
ATOM 737 O O . THR A 1 100 ? 17.804 1.136 3.607 1.00 71.44 100 THR A O 1
ATOM 740 N N . ARG A 1 101 ? 19.085 0.371 5.283 1.00 75.44 101 ARG A N 1
ATOM 741 C CA . ARG A 1 101 ? 18.045 -0.518 5.842 1.00 75.44 101 ARG A CA 1
ATOM 742 C C . ARG A 1 101 ? 16.823 0.262 6.313 1.00 75.44 101 ARG A C 1
ATOM 744 O O . ARG A 1 101 ? 15.702 -0.103 5.967 1.00 75.44 101 ARG A O 1
ATOM 751 N N . TRP A 1 102 ? 17.036 1.341 7.064 1.00 71.50 102 TRP A N 1
ATOM 752 C CA . TRP A 1 102 ? 15.943 2.185 7.547 1.00 71.50 102 TRP A CA 1
ATOM 753 C C . TRP A 1 102 ? 15.232 2.911 6.407 1.00 71.50 102 TRP A C 1
ATOM 755 O O . TRP A 1 102 ? 14.005 2.985 6.405 1.00 71.50 102 TRP A O 1
ATOM 765 N N . PHE A 1 103 ? 15.985 3.368 5.402 1.00 71.44 103 PHE A N 1
ATOM 766 C CA . PHE A 1 103 ? 15.413 3.965 4.200 1.00 71.44 103 PHE A CA 1
ATOM 767 C C . PHE A 1 103 ? 14.515 2.976 3.441 1.00 71.44 103 PHE A C 1
ATOM 769 O O . PHE A 1 103 ? 13.373 3.310 3.145 1.00 71.44 103 PHE A O 1
ATOM 776 N N . ILE A 1 104 ? 14.977 1.742 3.202 1.00 75.06 104 ILE A N 1
ATOM 777 C CA . ILE A 1 104 ? 14.186 0.691 2.535 1.00 75.06 104 ILE A CA 1
ATOM 778 C C . ILE A 1 104 ? 12.926 0.352 3.348 1.00 75.06 104 ILE A C 1
ATOM 780 O O . ILE A 1 104 ? 11.836 0.278 2.786 1.00 75.06 104 ILE A O 1
ATOM 784 N N . GLY A 1 105 ? 13.043 0.211 4.674 1.00 73.19 105 GLY A N 1
ATOM 785 C CA . GLY A 1 105 ? 11.889 -0.030 5.549 1.00 73.19 105 GLY A CA 1
ATOM 786 C C . GLY A 1 105 ? 10.853 1.099 5.499 1.00 73.19 105 GLY A C 1
ATOM 787 O O . GLY A 1 105 ? 9.643 0.847 5.455 1.00 73.19 105 GLY A O 1
ATOM 788 N N . TRP A 1 106 ? 11.314 2.351 5.433 1.00 71.38 106 TRP A N 1
ATOM 789 C CA . TRP A 1 106 ? 10.450 3.528 5.364 1.00 71.38 106 TRP A CA 1
ATOM 790 C C . TRP A 1 106 ? 9.851 3.772 3.968 1.00 71.38 106 TRP A C 1
ATOM 792 O O . TRP A 1 106 ? 8.740 4.283 3.891 1.00 71.38 106 TRP A O 1
ATOM 802 N N . PHE A 1 107 ? 10.462 3.326 2.866 1.00 67.62 107 PHE A N 1
ATOM 803 C CA . PHE A 1 107 ? 10.021 3.666 1.494 1.00 67.62 107 PHE A CA 1
ATOM 804 C C . PHE A 1 107 ? 9.076 2.684 0.762 1.00 67.62 107 PHE A C 1
ATOM 806 O O . PHE A 1 107 ? 8.883 2.809 -0.440 1.00 67.62 107 PHE A O 1
ATOM 813 N N . GLY A 1 108 ? 8.424 1.746 1.448 1.00 63.25 108 GLY A N 1
ATOM 814 C CA . GLY A 1 108 ? 7.303 0.938 0.925 1.00 63.25 108 GLY A CA 1
ATOM 815 C C . GLY A 1 108 ? 5.907 1.476 1.296 1.00 63.25 108 GLY A C 1
ATOM 816 O O . GLY A 1 108 ? 5.285 0.920 2.204 1.00 63.25 108 GLY A O 1
ATOM 817 N N . PRO A 1 109 ? 5.404 2.571 0.694 1.00 62.28 109 PRO A N 1
ATOM 818 C CA . PRO A 1 109 ? 4.104 3.151 1.043 1.00 62.28 109 PRO A CA 1
ATOM 819 C C . PRO A 1 109 ? 2.984 2.102 0.983 1.00 62.28 109 PRO A C 1
ATOM 821 O O . PRO A 1 109 ? 2.963 1.258 0.087 1.00 62.28 109 PRO A O 1
ATOM 824 N N . ARG A 1 110 ? 2.040 2.142 1.939 1.00 66.62 110 ARG A N 1
ATOM 825 C CA . ARG A 1 110 ? 0.834 1.315 1.812 1.00 66.62 110 ARG A CA 1
ATOM 826 C C . ARG A 1 110 ? -0.013 1.890 0.685 1.00 66.62 110 ARG A C 1
ATOM 828 O O . ARG A 1 110 ? -0.351 3.069 0.704 1.00 66.62 110 ARG A O 1
ATOM 835 N N . GLY A 1 111 ? -0.302 1.049 -0.298 1.00 72.25 111 GLY A N 1
ATOM 836 C CA . GLY A 1 111 ? -1.074 1.422 -1.474 1.00 72.25 111 GLY A CA 1
ATOM 837 C C . GLY A 1 111 ? -2.467 0.803 -1.485 1.00 72.25 111 GLY A C 1
ATOM 838 O O . GLY A 1 111 ? -3.041 0.435 -0.459 1.00 72.25 111 GLY A O 1
ATOM 839 N N . VAL A 1 112 ? -2.956 0.620 -2.705 1.00 86.25 112 VAL A N 1
ATOM 840 C CA . VAL A 1 112 ? -4.248 0.027 -3.072 1.00 86.25 112 VAL A CA 1
ATOM 841 C C . VAL A 1 112 ? -4.444 -1.378 -2.499 1.00 86.25 112 VAL A C 1
ATOM 843 O O . VAL A 1 112 ? -5.532 -1.705 -2.034 1.00 86.25 112 VAL A O 1
ATOM 846 N N . ALA A 1 113 ? -3.386 -2.194 -2.459 1.00 88.06 113 ALA A N 1
ATOM 847 C CA . ALA A 1 113 ? -3.470 -3.582 -2.003 1.00 88.06 113 ALA A CA 1
ATOM 848 C C . ALA A 1 113 ? -3.999 -3.709 -0.565 1.00 88.06 113 ALA A C 1
ATOM 850 O O . ALA A 1 113 ? -4.797 -4.593 -0.280 1.00 88.06 113 ALA A O 1
ATOM 851 N N . SER A 1 114 ? -3.605 -2.808 0.343 1.00 88.56 114 SER A N 1
ATOM 852 C CA . SER A 1 114 ? -4.096 -2.838 1.727 1.00 88.56 114 SER A CA 1
ATOM 853 C C . SER A 1 114 ? -5.590 -2.533 1.821 1.00 88.56 114 SER A C 1
ATOM 855 O O . SER A 1 114 ? -6.277 -3.149 2.629 1.00 88.56 114 SER A O 1
ATOM 857 N N . ILE A 1 115 ? -6.094 -1.619 0.984 1.00 91.50 115 ILE A N 1
ATOM 858 C CA . ILE A 1 115 ? -7.523 -1.293 0.911 1.00 91.50 115 ILE A CA 1
ATOM 859 C C . ILE A 1 115 ? -8.290 -2.509 0.386 1.00 91.50 115 ILE A C 1
ATOM 861 O O . ILE A 1 115 ? -9.248 -2.949 1.016 1.00 91.50 115 ILE A O 1
ATOM 865 N N . VAL A 1 116 ? -7.833 -3.087 -0.729 1.00 91.38 116 VAL A N 1
ATOM 866 C CA . VAL A 1 116 ? -8.474 -4.250 -1.3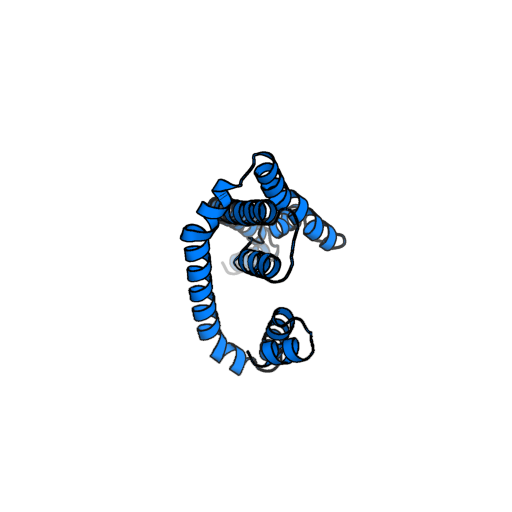56 1.00 91.38 116 VAL A CA 1
ATOM 867 C C . VAL A 1 116 ? -8.500 -5.440 -0.400 1.00 91.38 116 VAL A C 1
ATOM 869 O O . VAL A 1 116 ? -9.567 -5.999 -0.174 1.00 91.38 116 VAL A O 1
ATOM 872 N N . PHE A 1 117 ? -7.375 -5.791 0.228 1.00 89.44 117 PHE A N 1
ATOM 873 C CA . PHE A 1 117 ? -7.340 -6.911 1.170 1.00 89.44 117 PHE A CA 1
ATOM 874 C C . PHE A 1 117 ? -8.193 -6.675 2.413 1.00 89.44 117 PHE A C 1
ATOM 876 O O . PHE A 1 117 ? -8.825 -7.616 2.880 1.00 89.44 117 PHE A O 1
ATOM 883 N N . ALA A 1 118 ? -8.262 -5.445 2.933 1.00 89.44 118 ALA A N 1
ATOM 884 C CA . ALA A 1 118 ? -9.161 -5.139 4.043 1.00 89.44 118 ALA A CA 1
ATOM 885 C C . ALA A 1 118 ? -10.630 -5.368 3.650 1.00 89.44 118 ALA A C 1
ATOM 887 O O . ALA A 1 118 ? -11.382 -5.963 4.415 1.00 89.44 118 ALA A O 1
ATOM 888 N N . LEU A 1 119 ? -11.030 -4.947 2.447 1.00 89.88 119 LEU A N 1
ATOM 889 C CA . LEU A 1 119 ? -12.391 -5.156 1.946 1.00 89.88 119 LEU A CA 1
ATOM 890 C C . LEU A 1 119 ? -12.698 -6.633 1.682 1.00 89.88 119 LEU A C 1
ATOM 892 O O . LEU A 1 119 ? -13.769 -7.097 2.061 1.00 89.88 119 LEU A O 1
ATOM 896 N N . VAL A 1 120 ? -11.770 -7.370 1.065 1.00 89.94 120 VAL A N 1
ATOM 897 C CA . VAL A 1 120 ? -11.904 -8.817 0.832 1.00 89.94 120 VAL A CA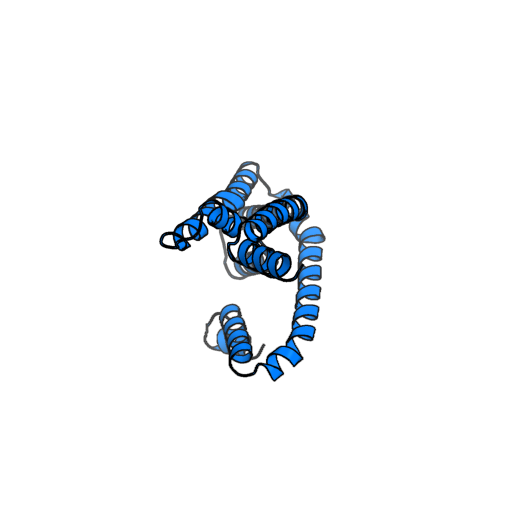 1
ATOM 898 C C . VAL A 1 120 ? -12.045 -9.552 2.162 1.00 89.94 120 VAL A C 1
ATOM 900 O O . VAL A 1 120 ? -12.989 -10.313 2.337 1.00 89.94 120 VAL A O 1
ATOM 903 N N . LEU A 1 121 ? -11.182 -9.249 3.138 1.00 89.31 121 LEU A N 1
ATOM 904 C CA . LEU A 1 121 ? -11.219 -9.872 4.459 1.00 89.31 121 LEU A CA 1
ATOM 905 C C . LEU A 1 121 ? -12.564 -9.654 5.158 1.00 89.31 121 LEU A C 1
ATOM 907 O O . LEU A 1 121 ? -13.151 -10.599 5.667 1.00 89.31 121 LEU A O 1
ATOM 911 N N . LEU A 1 122 ? -13.076 -8.422 5.149 1.00 87.75 122 LEU A N 1
ATOM 912 C CA . LEU A 1 122 ? -14.353 -8.090 5.789 1.00 87.75 122 LEU A CA 1
ATOM 913 C C . LEU A 1 122 ? -15.574 -8.632 5.035 1.00 87.75 122 LEU A C 1
ATOM 915 O O . LEU A 1 122 ? -16.667 -8.662 5.597 1.00 87.75 122 LEU A O 1
ATOM 919 N N . LYS A 1 123 ? -15.408 -8.997 3.760 1.00 88.38 123 LYS A N 1
ATOM 920 C CA . LYS A 1 123 ? -16.458 -9.594 2.934 1.00 88.38 123 LYS A CA 1
ATOM 921 C C . LYS A 1 123 ? -16.506 -11.113 3.082 1.00 88.38 123 LYS A C 1
ATOM 923 O O . LYS A 1 123 ? -17.596 -11.672 3.107 1.00 88.38 123 LYS A O 1
ATOM 928 N N . GLU A 1 124 ? -15.350 -11.765 3.113 1.00 85.62 124 GLU A N 1
ATOM 929 C CA . GLU A 1 124 ? -15.243 -13.228 3.083 1.00 85.62 124 GLU A CA 1
ATOM 930 C C . GLU A 1 124 ? -15.247 -13.863 4.472 1.00 85.62 124 GLU A C 1
ATOM 932 O O . GLU A 1 124 ? -15.671 -15.008 4.613 1.00 85.62 124 GLU A O 1
ATOM 937 N N . PHE A 1 125 ? -14.808 -13.134 5.500 1.00 86.06 125 PHE A N 1
ATOM 938 C CA . PHE A 1 125 ? -14.679 -13.664 6.852 1.00 86.06 125 PHE A CA 1
ATOM 939 C C . PHE A 1 125 ? -15.604 -12.928 7.819 1.00 86.06 125 PHE A C 1
ATOM 941 O O . PHE A 1 125 ? -15.630 -11.697 7.864 1.00 86.06 125 PHE A O 1
ATOM 948 N N . ASP A 1 126 ? -16.323 -13.692 8.642 1.00 83.88 126 ASP A N 1
ATOM 949 C CA . ASP A 1 126 ? -17.083 -13.135 9.759 1.00 83.88 126 ASP A CA 1
ATOM 950 C C . ASP A 1 126 ? -16.139 -12.900 10.941 1.00 83.88 126 ASP A C 1
ATOM 952 O O . ASP A 1 126 ? -15.801 -13.804 11.707 1.00 83.88 126 ASP A O 1
ATOM 956 N N . VAL A 1 127 ? -15.620 -11.676 11.015 1.00 83.69 127 VAL A N 1
ATOM 957 C CA . VAL A 1 127 ? -14.641 -11.268 12.025 1.00 83.69 127 VAL A CA 1
ATOM 958 C C . VAL A 1 127 ? -15.343 -10.541 13.172 1.00 83.69 127 VAL A C 1
ATOM 960 O O . VAL A 1 127 ? -16.066 -9.565 12.920 1.00 83.69 127 VAL A O 1
ATOM 963 N N . PRO A 1 128 ? -15.087 -10.918 14.442 1.00 84.44 128 PRO A N 1
ATOM 964 C CA . PRO A 1 128 ? -15.505 -10.096 15.568 1.00 84.44 128 PRO A CA 1
ATOM 965 C C . PRO A 1 128 ? -14.870 -8.706 15.444 1.00 84.44 128 PRO A C 1
ATOM 967 O O . PRO A 1 128 ? -13.751 -8.558 14.952 1.00 84.44 128 PRO A O 1
ATOM 970 N N . ASN A 1 129 ? -15.598 -7.673 15.867 1.00 85.12 129 ASN A N 1
ATOM 971 C CA . ASN A 1 129 ? -15.136 -6.282 15.816 1.00 85.12 129 ASN A CA 1
ATOM 972 C C . ASN A 1 129 ? -14.759 -5.795 14.400 1.00 85.12 129 ASN A C 1
ATOM 974 O O . ASN A 1 129 ? -13.877 -4.952 14.229 1.00 85.12 129 ASN A O 1
ATOM 978 N N . ARG A 1 130 ? -15.467 -6.272 13.365 1.00 86.69 130 ARG A N 1
ATOM 979 C CA . ARG A 1 130 ? -15.297 -5.852 11.957 1.00 86.69 130 ARG A CA 1
ATOM 980 C C . ARG A 1 130 ? -15.152 -4.338 11.753 1.00 86.69 130 ARG A C 1
ATOM 982 O O . ARG A 1 130 ? -14.361 -3.907 10.917 1.00 86.69 130 ARG A O 1
ATOM 989 N N . GLN A 1 131 ? -15.903 -3.531 12.506 1.00 86.81 131 GLN A N 1
ATOM 990 C CA . GLN A 1 131 ? -15.884 -2.070 12.391 1.00 86.81 131 GLN A CA 1
ATOM 991 C C . GLN A 1 131 ? -14.579 -1.467 12.924 1.00 86.81 131 GLN A C 1
ATOM 993 O O . GLN A 1 131 ? -14.037 -0.564 12.289 1.00 86.81 131 GLN A O 1
ATOM 998 N N . ASP A 1 132 ? -14.029 -2.015 14.011 1.00 87.19 132 ASP A N 1
ATOM 999 C CA . ASP A 1 132 ? -12.748 -1.575 14.571 1.00 87.19 132 ASP A CA 1
ATOM 1000 C C . ASP A 1 132 ? -11.598 -1.929 13.625 1.00 87.19 132 ASP A C 1
ATOM 1002 O O . ASP A 1 132 ? -10.746 -1.091 13.330 1.00 87.19 132 ASP A O 1
ATOM 1006 N N . ILE A 1 133 ? -11.598 -3.156 13.088 1.00 87.88 133 ILE A N 1
ATOM 1007 C CA . ILE A 1 133 ? -10.581 -3.615 12.129 1.00 87.88 133 ILE A CA 1
ATOM 1008 C C . ILE A 1 133 ? -10.608 -2.735 10.878 1.00 87.88 133 ILE A C 1
ATOM 1010 O O . ILE A 1 133 ? -9.558 -2.281 10.414 1.00 87.88 133 ILE A O 1
ATOM 1014 N N . PHE A 1 134 ? -11.805 -2.451 10.357 1.00 90.19 134 PHE A N 1
ATOM 1015 C CA . PHE A 1 134 ? -11.990 -1.545 9.229 1.00 90.19 134 PHE A CA 1
ATOM 1016 C C . PHE A 1 134 ? -11.463 -0.139 9.537 1.00 90.19 134 PHE A C 1
ATOM 1018 O O . PHE A 1 134 ? -10.661 0.394 8.768 1.00 90.19 134 PHE A O 1
ATOM 1025 N N . ALA A 1 135 ? -11.859 0.444 10.672 1.00 90.56 135 ALA A N 1
ATOM 1026 C CA . ALA A 1 135 ? -11.452 1.788 11.066 1.00 90.56 135 ALA A CA 1
ATOM 1027 C C . ALA A 1 135 ? -9.927 1.902 11.203 1.00 90.56 135 ALA A C 1
ATOM 1029 O O . ALA A 1 135 ? -9.319 2.815 10.644 1.00 90.56 135 ALA A O 1
ATOM 1030 N N . ILE A 1 136 ? -9.294 0.932 11.868 1.00 90.19 136 ILE A N 1
ATOM 1031 C CA . ILE A 1 136 ? -7.840 0.868 12.041 1.00 90.19 136 ILE A CA 1
ATOM 1032 C C . ILE A 1 136 ? -7.135 0.700 10.693 1.00 90.19 136 ILE A C 1
ATOM 1034 O O . ILE A 1 136 ? -6.153 1.397 10.428 1.00 90.19 136 ILE A O 1
ATOM 1038 N N . ALA A 1 137 ? -7.608 -0.198 9.824 1.00 89.69 137 ALA A N 1
ATOM 1039 C CA . ALA A 1 137 ? -7.008 -0.423 8.511 1.00 89.69 137 ALA A CA 1
ATOM 1040 C C . ALA A 1 137 ? -7.075 0.839 7.637 1.00 89.69 137 ALA A C 1
ATOM 1042 O O . ALA A 1 137 ? -6.062 1.237 7.057 1.00 89.69 137 ALA A O 1
ATOM 1043 N N . MET A 1 138 ? -8.229 1.510 7.594 1.00 91.62 138 MET A N 1
ATOM 1044 C CA . MET A 1 138 ? -8.411 2.739 6.818 1.00 91.62 138 MET A CA 1
ATOM 1045 C C . MET A 1 138 ? -7.610 3.908 7.400 1.00 91.62 138 MET A C 1
ATOM 1047 O O . MET A 1 138 ? -6.939 4.609 6.645 1.00 91.62 138 MET A O 1
ATOM 1051 N N . ALA A 1 139 ? -7.585 4.074 8.727 1.00 90.50 139 ALA A N 1
ATOM 1052 C CA . ALA A 1 139 ? -6.744 5.071 9.394 1.00 90.50 139 ALA A CA 1
ATOM 1053 C C . ALA A 1 139 ? -5.251 4.825 9.130 1.00 90.50 139 ALA A C 1
ATOM 1055 O O . ALA A 1 139 ? -4.495 5.759 8.869 1.00 90.50 139 ALA A O 1
ATOM 1056 N N . THR A 1 140 ? -4.832 3.559 9.117 1.00 89.38 140 THR A N 1
ATOM 1057 C CA . THR A 1 140 ? -3.466 3.155 8.773 1.00 89.38 140 THR A CA 1
ATOM 1058 C C . THR A 1 140 ? -3.114 3.533 7.334 1.00 89.38 140 THR A C 1
ATOM 1060 O O . THR A 1 140 ? -2.033 4.059 7.075 1.00 89.38 140 THR A O 1
ATOM 1063 N N . VAL A 1 141 ? -4.009 3.284 6.375 1.00 89.75 141 VAL A N 1
ATOM 1064 C CA . VAL A 1 141 ? -3.793 3.687 4.978 1.00 89.75 141 VAL A CA 1
ATOM 1065 C C . VAL A 1 141 ? -3.749 5.210 4.861 1.00 89.75 141 VAL A C 1
ATOM 1067 O O . VAL A 1 141 ? -2.811 5.730 4.261 1.00 89.75 141 VAL A O 1
ATOM 1070 N N . ALA A 1 142 ? -4.685 5.924 5.492 1.00 88.88 142 ALA A N 1
ATOM 1071 C CA . ALA A 1 142 ? -4.727 7.385 5.488 1.00 88.88 142 ALA A CA 1
ATOM 1072 C C . ALA A 1 142 ? -3.421 7.973 6.023 1.00 88.88 142 ALA A C 1
ATOM 1074 O O . ALA A 1 142 ? -2.769 8.758 5.337 1.00 88.88 142 ALA A O 1
ATOM 1075 N N . LEU A 1 143 ? -2.988 7.537 7.208 1.00 87.06 143 LEU A N 1
ATOM 1076 C CA . LEU A 1 143 ? -1.753 8.019 7.811 1.00 87.06 143 LEU A CA 1
ATOM 1077 C C . LEU A 1 143 ? -0.535 7.654 6.951 1.00 87.06 143 LEU A C 1
ATOM 1079 O O . LEU A 1 143 ? 0.374 8.465 6.821 1.00 87.06 143 LEU A O 1
ATOM 1083 N N . SER A 1 144 ? -0.532 6.495 6.281 1.00 85.38 144 SER A N 1
ATOM 1084 C CA . SER A 1 144 ? 0.515 6.152 5.311 1.00 85.38 144 SER A CA 1
ATOM 1085 C C . SER A 1 144 ? 0.568 7.142 4.149 1.00 85.38 144 SER A C 1
ATOM 1087 O O . SER A 1 144 ? 1.645 7.642 3.842 1.00 85.38 144 SER A O 1
ATOM 1089 N N . VAL A 1 145 ? -0.573 7.449 3.528 1.00 85.06 145 VAL A N 1
ATOM 1090 C CA . VAL A 1 145 ? -0.659 8.385 2.397 1.00 85.06 145 VAL A CA 1
ATOM 1091 C C . VAL A 1 145 ? -0.254 9.793 2.824 1.00 85.06 145 VAL A C 1
ATOM 1093 O O . VAL A 1 145 ? 0.544 10.420 2.134 1.00 85.06 145 VAL A O 1
ATOM 1096 N N . PHE A 1 146 ? -0.725 10.274 3.977 1.00 84.06 146 PHE A N 1
ATOM 1097 C CA . PHE A 1 146 ? -0.342 11.584 4.508 1.00 84.06 146 PHE A CA 1
ATOM 1098 C C . PHE A 1 146 ? 1.148 11.650 4.845 1.00 84.06 146 PHE A C 1
ATOM 1100 O O . PHE A 1 146 ? 1.840 12.557 4.385 1.00 84.06 146 PHE A O 1
ATOM 1107 N N . CYS A 1 147 ? 1.671 10.683 5.605 1.00 81.12 147 CYS A N 1
ATOM 1108 C CA . CYS A 1 147 ? 3.084 10.660 5.967 1.00 81.12 147 CYS A CA 1
ATOM 1109 C C . CYS A 1 147 ? 3.972 10.522 4.729 1.00 81.12 147 CYS A C 1
ATOM 1111 O O . CYS A 1 147 ? 4.905 11.303 4.581 1.00 81.12 147 CYS A O 1
ATOM 1113 N N . HIS A 1 148 ? 3.695 9.589 3.814 1.00 74.12 148 HIS A N 1
ATOM 1114 C CA . HIS A 1 148 ? 4.508 9.413 2.603 1.00 74.12 148 HIS A CA 1
ATOM 1115 C C . HIS A 1 148 ? 4.347 10.565 1.621 1.00 74.12 148 HIS A C 1
ATOM 1117 O O . HIS A 1 148 ? 5.348 10.998 1.065 1.00 74.12 148 HIS A O 1
ATOM 1123 N N . GLY A 1 149 ? 3.149 11.130 1.468 1.00 74.81 149 GLY A N 1
ATOM 1124 C CA . GLY A 1 149 ? 2.916 12.323 0.653 1.00 74.81 149 GLY A CA 1
ATOM 1125 C C . GLY A 1 149 ? 3.710 13.532 1.152 1.00 74.81 149 GLY A C 1
ATOM 1126 O O . GLY A 1 149 ? 4.399 14.182 0.370 1.00 74.81 149 GLY A O 1
ATOM 1127 N N . LEU A 1 150 ? 3.696 13.788 2.466 1.00 76.12 150 LEU A N 1
ATOM 1128 C CA . LEU A 1 150 ? 4.469 14.875 3.080 1.00 76.12 150 LEU A CA 1
ATOM 1129 C C . LEU A 1 150 ? 5.982 14.607 3.065 1.00 76.12 150 LEU A C 1
ATOM 1131 O O . LEU A 1 150 ? 6.777 15.531 2.904 1.00 76.12 150 LEU A O 1
ATOM 1135 N N . THR A 1 151 ? 6.391 13.346 3.225 1.00 72.69 151 THR A N 1
ATOM 1136 C CA . THR A 1 151 ? 7.807 12.962 3.346 1.00 72.69 151 THR A CA 1
ATOM 1137 C C . THR A 1 151 ? 8.482 12.758 1.984 1.00 72.69 151 THR A C 1
ATOM 1139 O O . THR A 1 151 ? 9.703 12.885 1.895 1.00 72.69 151 THR A O 1
ATOM 1142 N N . ALA A 1 152 ? 7.726 12.497 0.911 1.00 65.19 152 ALA A N 1
ATOM 1143 C CA . ALA A 1 152 ? 8.258 12.185 -0.418 1.00 65.19 152 ALA A CA 1
ATOM 1144 C C . ALA A 1 152 ? 9.224 13.260 -0.936 1.00 65.19 152 ALA A C 1
ATOM 1146 O O . ALA A 1 152 ? 10.355 12.952 -1.308 1.00 65.19 152 ALA A O 1
ATOM 1147 N N . TYR A 1 153 ? 8.814 14.528 -0.901 1.00 64.75 153 TYR A N 1
ATOM 1148 C CA . TYR A 1 153 ? 9.623 15.643 -1.392 1.00 64.75 153 TYR A CA 1
ATOM 1149 C C . TYR A 1 153 ? 10.900 15.912 -0.558 1.00 64.75 153 TYR A C 1
ATOM 1151 O O . TYR A 1 153 ? 11.995 15.941 -1.133 1.00 64.75 153 TYR A O 1
ATOM 1159 N N . PRO A 1 154 ? 10.838 16.068 0.782 1.00 67.75 154 PRO A N 1
ATOM 1160 C CA . PRO A 1 154 ? 12.030 16.346 1.584 1.00 67.75 154 PRO A CA 1
ATOM 1161 C C . PRO A 1 154 ? 13.020 15.172 1.641 1.00 67.75 154 PRO A C 1
ATOM 1163 O O . PRO A 1 154 ? 14.229 15.409 1.581 1.00 67.75 154 PRO A O 1
ATOM 1166 N N . LEU A 1 155 ? 12.557 13.914 1.707 1.00 61.06 155 LEU A N 1
ATOM 1167 C CA . LEU A 1 155 ? 13.466 12.758 1.731 1.00 61.06 155 LEU A CA 1
ATOM 1168 C C . LEU A 1 155 ? 14.093 12.475 0.366 1.00 61.06 155 LEU A C 1
ATOM 1170 O O . LEU A 1 155 ? 15.270 12.120 0.334 1.00 61.06 155 LEU A O 1
ATOM 1174 N N . ALA A 1 156 ? 13.372 12.664 -0.746 1.00 65.75 156 ALA A N 1
ATOM 1175 C CA . ALA A 1 156 ? 13.962 12.542 -2.080 1.00 65.75 156 ALA A CA 1
ATOM 1176 C C . ALA A 1 156 ? 15.090 13.566 -2.274 1.00 65.75 156 ALA A C 1
ATOM 1178 O O . ALA A 1 156 ? 16.185 13.212 -2.712 1.00 65.75 156 ALA A O 1
ATOM 1179 N N . LYS A 1 157 ? 14.868 14.815 -1.842 1.00 68.75 157 LYS A N 1
ATOM 1180 C CA . LYS A 1 157 ? 15.887 15.871 -1.867 1.00 68.75 157 LYS A CA 1
ATOM 1181 C C . LYS A 1 157 ? 17.089 15.532 -0.980 1.00 68.75 157 LYS A C 1
ATOM 1183 O O . LYS A 1 157 ? 18.232 15.679 -1.407 1.00 68.75 157 LYS A O 1
ATOM 1188 N N . TRP A 1 158 ? 16.856 15.042 0.237 1.00 70.50 158 TRP A N 1
ATOM 1189 C CA . TRP A 1 158 ? 17.930 14.643 1.152 1.00 70.50 158 TRP A CA 1
ATOM 1190 C C . TRP A 1 158 ? 18.742 13.448 0.628 1.00 70.50 158 TRP A C 1
ATOM 1192 O O . TRP A 1 158 ? 19.972 13.455 0.708 1.00 70.50 158 TRP A O 1
ATOM 1202 N N . TYR A 1 159 ? 18.076 12.442 0.054 1.00 64.88 159 TYR A N 1
ATOM 1203 C CA . TYR A 1 159 ? 18.727 11.264 -0.516 1.00 64.88 159 TYR A CA 1
ATOM 1204 C C . TYR A 1 159 ? 19.549 11.607 -1.765 1.00 64.88 159 TYR A C 1
ATOM 1206 O O . TYR A 1 159 ? 20.687 11.146 -1.876 1.00 64.88 159 TYR A O 1
ATOM 1214 N N . ALA A 1 160 ? 19.027 12.465 -2.652 1.00 64.81 160 ALA A N 1
ATOM 1215 C CA . ALA A 1 160 ? 19.742 12.957 -3.831 1.00 64.81 160 ALA A CA 1
ATOM 1216 C C . ALA A 1 160 ? 21.053 13.664 -3.444 1.00 64.81 160 ALA A C 1
ATOM 1218 O O . ALA A 1 160 ? 22.122 13.318 -3.942 1.00 64.81 160 ALA A O 1
ATOM 1219 N N . ILE A 1 161 ? 21.010 14.553 -2.445 1.00 66.94 161 ILE A N 1
ATOM 1220 C CA . ILE A 1 161 ? 22.205 15.251 -1.938 1.00 66.94 161 ILE A CA 1
ATOM 1221 C C . ILE A 1 161 ? 23.240 14.261 -1.371 1.00 66.94 161 ILE A C 1
ATOM 1223 O O . ILE A 1 161 ? 24.450 14.458 -1.498 1.00 66.94 161 ILE A O 1
ATOM 1227 N N . ARG A 1 162 ? 22.789 13.181 -0.723 1.00 62.44 162 ARG A N 1
ATOM 1228 C CA . ARG A 1 162 ? 23.676 12.188 -0.094 1.00 62.44 162 ARG A CA 1
ATOM 1229 C C . ARG A 1 162 ? 24.293 11.227 -1.117 1.00 62.44 162 ARG A C 1
ATOM 1231 O O . ARG A 1 162 ? 25.431 10.810 -0.925 1.00 62.44 162 ARG A O 1
ATOM 1238 N N . THR A 1 163 ? 23.585 10.906 -2.201 1.00 60.03 163 THR A N 1
ATOM 1239 C CA . THR A 1 163 ? 24.096 10.067 -3.301 1.00 60.03 163 THR A CA 1
ATOM 1240 C C . THR A 1 163 ? 25.016 10.838 -4.250 1.00 60.03 163 THR A C 1
ATOM 1242 O O . THR A 1 163 ? 26.026 10.282 -4.683 1.00 60.03 163 THR A O 1
ATOM 1245 N N . GLU A 1 164 ? 24.771 12.129 -4.489 1.00 56.62 164 GLU A N 1
ATOM 1246 C CA . GLU A 1 164 ? 25.705 12.992 -5.229 1.00 56.62 164 GLU A CA 1
ATOM 1247 C C . GLU A 1 164 ? 27.073 13.096 -4.540 1.00 56.62 164 GLU A C 1
ATOM 1249 O O . GLU A 1 164 ? 28.109 12.982 -5.200 1.00 56.62 164 GLU A O 1
ATOM 1254 N N . ARG A 1 165 ? 27.105 13.201 -3.202 1.00 52.97 165 ARG A N 1
ATOM 1255 C CA . ARG A 1 165 ? 28.372 13.201 -2.449 1.00 52.97 165 ARG A CA 1
ATOM 1256 C C . ARG A 1 165 ? 29.170 11.907 -2.622 1.00 52.97 165 ARG A C 1
ATOM 1258 O O . ARG A 1 165 ? 30.391 11.977 -2.694 1.00 52.97 165 ARG A O 1
ATOM 1265 N N . VAL A 1 166 ? 28.505 10.754 -2.743 1.00 52.47 166 VAL A N 1
ATOM 1266 C CA . VAL A 1 166 ? 29.156 9.443 -2.941 1.00 52.47 166 VAL A CA 1
ATOM 1267 C C . VAL A 1 166 ? 29.716 9.301 -4.359 1.00 52.47 166 VAL A C 1
ATOM 1269 O O . VAL A 1 166 ? 30.805 8.758 -4.533 1.00 52.47 166 VAL A O 1
ATOM 1272 N N . LYS A 1 167 ? 29.035 9.848 -5.376 1.00 43.47 167 LYS A N 1
ATOM 1273 C CA . LYS A 1 167 ? 29.569 9.906 -6.749 1.00 43.47 167 LYS A CA 1
ATOM 1274 C C . LYS A 1 167 ? 30.833 10.774 -6.821 1.00 43.47 167 LYS A C 1
ATOM 1276 O O . LYS A 1 167 ? 31.792 10.393 -7.491 1.00 43.47 167 LYS A O 1
ATOM 1281 N N . ALA A 1 168 ? 30.869 11.877 -6.070 1.00 48.62 168 ALA A N 1
ATOM 1282 C CA . ALA A 1 168 ? 32.015 12.787 -6.001 1.00 48.62 168 ALA A CA 1
ATOM 1283 C C . ALA A 1 168 ? 33.248 12.214 -5.271 1.00 48.62 168 ALA A C 1
ATOM 1285 O O . ALA A 1 168 ? 34.357 12.660 -5.546 1.00 48.62 168 ALA A O 1
ATOM 1286 N N . THR A 1 169 ? 33.079 11.229 -4.377 1.00 50.38 169 THR A N 1
ATOM 1287 C CA . THR A 1 169 ? 34.191 10.548 -3.671 1.00 50.38 169 THR A CA 1
ATOM 1288 C C . THR A 1 169 ? 34.581 9.195 -4.282 1.00 50.38 169 THR A C 1
ATOM 1290 O O . THR A 1 169 ? 35.401 8.479 -3.712 1.00 50.38 169 THR A O 1
ATOM 1293 N N . SER A 1 170 ? 34.009 8.815 -5.430 1.00 42.31 170 SER A N 1
ATOM 1294 C CA . SER A 1 170 ? 34.385 7.569 -6.107 1.00 42.31 170 SER A CA 1
ATOM 1295 C C . SER A 1 170 ? 35.779 7.687 -6.766 1.00 42.31 170 SER A C 1
ATOM 1297 O O . SER A 1 170 ? 36.033 8.667 -7.471 1.00 42.31 170 SER A O 1
ATOM 1299 N N . PRO A 1 171 ? 36.685 6.699 -6.598 1.00 54.59 171 PRO A N 1
ATOM 1300 C CA . PRO A 1 171 ? 38.070 6.756 -7.100 1.00 54.59 171 PRO A CA 1
ATOM 1301 C C . PRO A 1 171 ? 38.172 6.855 -8.636 1.00 54.59 171 PRO A C 1
ATOM 1303 O O . PRO A 1 171 ? 39.198 7.256 -9.183 1.00 54.59 171 PRO A O 1
ATOM 1306 N N . THR A 1 172 ? 37.087 6.561 -9.357 1.00 53.69 172 THR A N 1
ATOM 1307 C CA . THR A 1 172 ? 36.981 6.735 -10.813 1.00 53.69 172 THR A CA 1
ATOM 1308 C C . THR A 1 172 ? 36.939 8.214 -11.228 1.00 53.69 172 THR A C 1
ATOM 1310 O O . THR A 1 172 ? 37.474 8.573 -12.276 1.00 53.69 172 THR A O 1
ATOM 1313 N N . ALA A 1 173 ? 36.362 9.096 -10.400 1.00 49.72 173 ALA A N 1
ATOM 1314 C CA . ALA A 1 173 ? 36.305 10.535 -10.672 1.00 49.72 173 ALA A CA 1
ATOM 1315 C C . ALA A 1 173 ? 37.679 11.215 -10.519 1.00 49.72 173 ALA A C 1
ATOM 1317 O O . ALA A 1 173 ? 37.965 12.200 -11.202 1.00 49.72 173 ALA A O 1
ATOM 1318 N N . GLU A 1 174 ? 38.541 10.672 -9.658 1.00 51.94 174 GLU A N 1
ATOM 1319 C CA . GLU A 1 174 ? 39.922 11.127 -9.483 1.00 51.94 174 GLU A CA 1
ATOM 1320 C C . GLU A 1 174 ? 40.809 10.668 -10.654 1.00 51.94 174 GLU A C 1
ATOM 1322 O O . GLU A 1 174 ? 41.604 11.452 -11.178 1.00 51.94 174 GLU A O 1
ATOM 1327 N N . HIS A 1 175 ? 40.577 9.451 -11.168 1.00 52.00 175 HIS A N 1
ATOM 1328 C CA . HIS A 1 175 ? 41.279 8.921 -12.339 1.00 52.00 175 HIS A CA 1
ATOM 1329 C C . HIS A 1 175 ? 41.017 9.743 -13.616 1.00 52.00 175 HIS A C 1
ATOM 1331 O O . HIS A 1 175 ? 41.977 10.155 -14.264 1.00 52.00 175 HIS A O 1
ATOM 1337 N N . CYS A 1 176 ? 39.756 10.079 -13.937 1.00 54.84 176 CYS A N 1
ATOM 1338 C CA . CYS A 1 176 ? 39.426 10.925 -15.101 1.00 54.84 176 CYS A CA 1
ATOM 1339 C C . CYS A 1 176 ? 39.951 12.366 -14.976 1.00 54.84 176 CYS A C 1
ATOM 1341 O O . CYS A 1 176 ? 40.315 12.990 -15.975 1.00 54.84 176 CYS A O 1
ATOM 1343 N N . ARG A 1 177 ? 40.020 12.908 -13.754 1.00 54.69 177 ARG A N 1
ATOM 1344 C CA . ARG A 1 177 ? 40.545 14.259 -13.510 1.00 54.69 177 ARG A CA 1
ATOM 1345 C C . ARG A 1 177 ? 42.072 14.312 -13.676 1.00 54.69 177 ARG A C 1
ATOM 1347 O O . ARG A 1 177 ? 42.598 15.326 -14.128 1.00 54.69 177 ARG A O 1
ATOM 1354 N N . GLY A 1 178 ? 42.769 13.212 -13.382 1.00 54.53 178 GLY A N 1
ATOM 1355 C CA . GLY A 1 178 ? 44.199 13.045 -13.655 1.00 54.53 178 GLY A CA 1
ATOM 1356 C C . GLY A 1 178 ? 44.539 12.873 -15.141 1.00 54.53 178 GLY A C 1
ATOM 1357 O O . GLY A 1 178 ? 45.589 13.338 -15.576 1.00 54.53 178 GLY A O 1
ATOM 1358 N N . THR A 1 179 ? 43.656 12.260 -15.939 1.00 56.00 179 THR A N 1
ATOM 1359 C CA . THR A 1 179 ? 43.886 12.071 -17.386 1.00 56.00 179 THR A CA 1
ATOM 1360 C C . THR A 1 179 ? 43.742 13.374 -18.172 1.00 56.00 179 THR A C 1
ATOM 1362 O O . THR A 1 179 ? 44.547 13.641 -19.059 1.00 56.00 179 THR A O 1
ATOM 1365 N N . LEU A 1 180 ? 42.773 14.223 -17.812 1.00 56.59 180 LEU A N 1
ATOM 1366 C CA . LEU A 1 180 ? 42.557 15.519 -18.471 1.00 56.59 180 LEU A CA 1
ATOM 1367 C C . LEU A 1 180 ? 43.685 16.525 -18.193 1.00 56.59 180 LEU A C 1
ATOM 1369 O O . LEU A 1 180 ? 44.053 17.286 -19.078 1.00 56.59 180 LEU A O 1
ATOM 1373 N N . LYS A 1 181 ? 44.295 16.479 -17.001 1.00 53.97 181 LYS A N 1
ATOM 1374 C CA . LYS A 1 181 ? 45.470 17.300 -16.656 1.00 53.97 181 LYS A CA 1
ATOM 1375 C C . LYS A 1 181 ? 46.762 16.876 -17.360 1.00 53.97 181 LYS A C 1
ATOM 1377 O O . LYS A 1 181 ? 47.739 17.603 -17.288 1.00 53.97 181 LYS A O 1
ATOM 1382 N N . ARG A 1 182 ? 46.792 15.688 -17.970 1.00 51.81 182 ARG A N 1
ATOM 1383 C CA . ARG A 1 182 ? 47.958 15.157 -18.693 1.00 51.81 182 ARG A CA 1
ATOM 1384 C C . ARG A 1 182 ? 47.918 15.493 -20.195 1.00 51.81 182 ARG A C 1
ATOM 1386 O O . ARG A 1 182 ? 48.879 15.210 -20.897 1.00 51.81 182 ARG A O 1
ATOM 1393 N N . TYR A 1 183 ? 46.810 16.070 -20.668 1.00 53.00 183 TYR A N 1
ATOM 1394 C CA . TYR A 1 183 ? 46.579 16.492 -22.057 1.00 53.00 183 TYR A CA 1
ATOM 1395 C C . TYR A 1 183 ? 46.520 18.022 -22.234 1.00 53.00 183 TYR A C 1
ATOM 1397 O O . TYR A 1 183 ? 46.245 18.494 -23.337 1.00 53.00 183 TYR A O 1
ATOM 1405 N N . GLN A 1 184 ? 46.771 18.781 -21.164 1.00 49.38 184 GLN A N 1
ATOM 1406 C CA . GLN A 1 184 ? 47.060 20.219 -21.185 1.00 49.38 184 GLN A CA 1
ATOM 1407 C C . GLN A 1 184 ? 48.526 20.429 -20.820 1.00 49.38 184 GLN A C 1
ATOM 1409 O O . GLN A 1 184 ? 49.123 21.369 -21.380 1.00 49.38 184 GLN A O 1
#

pLDDT: mean 81.14, std 13.53, range [42.31, 95.88]

=== Feature glossary ===
Legend for the data blocks above and below:

— What the protein is —

The amino-acid sequence is the protein's primary structure: the linear order of residues from the N-terminus to the C-terminus, written in one-letter code. Everything else here — the 3D coordinates, the secondary structure, the domain annotations — is ultimately a consequence of this string.

Functional annotations link the protein to curated databases. InterPro entries identify conserved domains and families by matching the sequence against member-database signatures (Pfam, PROSITE, CDD, …). Gene Ontology (GO) terms describe molecular function, biological process, and cellular component in a controlled vocabulary. CATH places the structure in a hierarchical fold classification (Class/Architecture/Topology/Homologous-superfamily). The organism is the source species.

— Where its atoms are —

Atomic coordinates in PDBx/mmCIF format — the same representation the Protein Data Bank distributes. Each line of the _atom_site loop places one backbone atom in Cartesian space (units: ångströms, origin: arbitrary).

The six renders are orthographic views along the three Cartesian axes in both directions. Representation (cartoon, sticks, or surface) and color scheme (sequence-rainbow or by-chain) vary across proteins so the training set covers all the common visualization conventions.

— Local backbone conformation —

Eight-state secondary structure (DSSP): H is the canonical α-helix, G the tighter 3₁₀-helix, I the wider π-helix; E/B are β-structure, T and S are turns and bends, and '-' is everything else. DSSP derives these from the pattern of main-chain N–H···O=C hydrogen bonds, not from the sequence.

Three-state secondary structure (P-SEA) collapses the eight DSSP classes into helix (a), strand (b), and coil (c). P-SEA assigns these from Cα geometry alone — distances and angles — without requiring backbone oxygens, so it works on any Cα trace.

φ (phi) and ψ (psi) are the two rotatable backbone dihedrals per residue: φ is the C(i-1)–N–Cα–C torsion, ψ is the N–Cα–C–N(i+1) torsion, both in degrees on (−180°, 180°]. α-helical residues cluster near (−60°, −45°); β-strand residues near (−120°, +130°). A Ramachandran plot is simply a scatter of (φ, 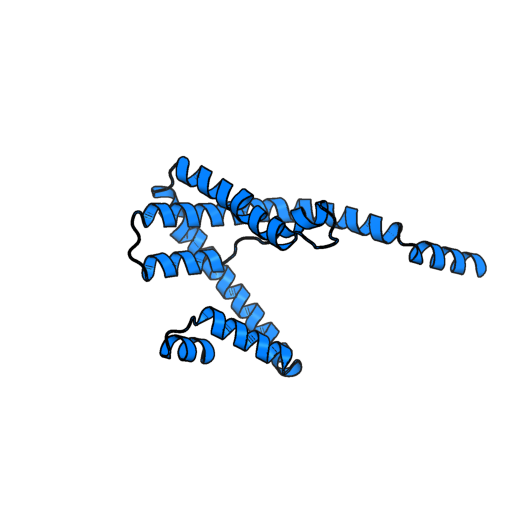ψ) for every residue.

— Global shape and packing —

The geometric summary reports three shape descriptors. Rg (radius of gyration) measures how spread out the Cα atoms are about their centre of mass; compact globular proteins have small Rg, elongated or unfolded ones large. Cα contacts (<8 Å, |i−j|>4) count long-range residue pairs in spatial proximity — high for tightly packed folds, near zero for rods or random coil. The bounding-box extents give the protein's footprint along x, y, z in Å.

SASA measures how much of the protein is reachable by solvent. It is computed by rolling a water-sized probe over the atomic surface and summing the exposed area (Å²). Per-residue SASA distinguishes core (buried, low SASA) from surface (exposed, high SASA) residues; total SASA is a whole-molecule size measure.

Plot images: a contact map (which residues are close in 3D, as an N×N binary image), a Ramachandran scatter (backbone torsion angles, revealing secondary-structure composition at a glance), and — for AlphaFold structures — a PAE heatmap (pairwise prediction confidence).

— Structural neighborhood —

A 3Di character summarizes, for each residue, the relative orientation of the Cα frame of its nearest spatial neighbor. Because it encodes fold topology rather than chemistry, 3Di alignments detect remote structural similarity that sequence alignment misses.

The Foldseek neighbor list gives the closest experimentally determined structures in the PDB, ranked by structural alignment. TM-score near 1 means near-identical fold; near 0.3 means only rough topology match. This is how one finds what a novel AlphaFold prediction most resembles in the solved-structure universe.

— Confidence and disorder —

For AlphaFold models, the B-factor field carries pLDDT — the model's own estimate of local accuracy on a 0–100 scale. Regions with pLDDT<50 should be treated as essentially unmodeled; they often correspond to intrinsically disordered segments.

Crystallographic B-factors measure how much each atom's electron density is smeared out, in Å². They rise in mobile loops and surface residues and fall in the buried interior. In AlphaFold models this column is repurposed to hold pLDDT instead.

Predicted Aligned Error (PAE) is an AlphaFold confidence matrix: entry (i, j) is the expected error in the posi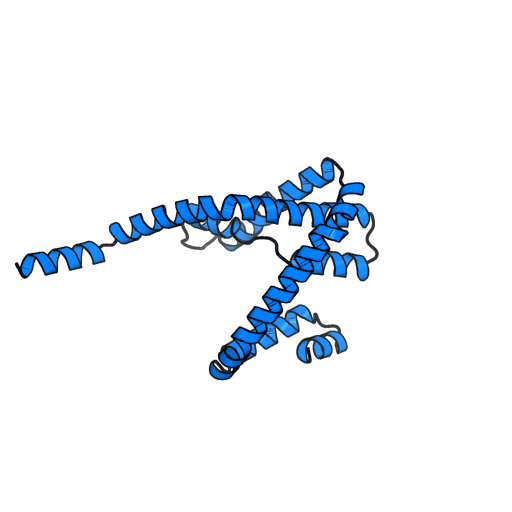tion of residue j, in ångströms, when the prediction is superimposed on the true structure at residue i. Low PAE within a block of residues means that block is internally rigid and well-predicted; high PAE between two blocks means their relative placement is uncertain even if each block individually is confident.